Protein AF-A0A8S3D889-F1 (afdb_monomer)

pLDDT: mean 76.04, std 21.92, range [30.88, 98.19]

InterPro domains:
  IPR019018 Rab-binding domain FIP-RBD [PF09457] (141-181)
  IPR019018 Rab-binding domain FIP-RBD [PS51511] (119-181)
  IPR037245 FIP-RBD, C-terminal domain superfamily [SSF144270] (129-180)
  IPR051977 Rab11-interacting regulator of endocytosis and ciliogenesis [PTHR15726] (15-180)

Sequence (245 aa):
MNNHSMDKLDDVDFQLRDSQVRCNNLADDNEKLLKQLRLQREELAAEKLTNAQLAEQLTYEASSSQVGRTLSRTESIISKSETRIEDLMAQIKQLKLENEKLISENKELQDRAVVAGLHEGRRLMADPDTPSYAAELEVLSKDELMNKVRDQFSINDRLREYIERMLTVIIENNPQLLEVTTSSGVSIGSMGMQSRNYQQQQSSTSTTDNKSVPAQDLAMTEPIKSDELSSSAISKEPADKYCRL

Organism: NCBI:txid392030

Foldseek 3Di:
DVVVVVVVVVVVVVVVVVVVVVVVVVVVVVVVVVVVVVVVVVVVVVVVVVVVVVVVVVVVVVVVVVVVVVVVVVVVVVVVVVVVVVVVVVVVVVVVVVVVVVVVVVVVVVVVVVVVVVVVVCCVVVDVPPCDPVNVVCVCDPVVVVVVVVVVVVVVVVVVVVVVVVQVVCVVPPVVVVDDDPPDDDDPPCPDPPPPDPPPDPDDDDDDDDDDDDDDDDDDDDDDDDDDDDDDDDDDDDPPPPPDD

Structure (mmCIF, N/CA/C/O backbone):
data_AF-A0A8S3D889-F1
#
_entry.id   AF-A0A8S3D889-F1
#
loop_
_atom_site.group_PDB
_atom_site.id
_atom_site.type_symbol
_atom_site.label_atom_id
_atom_site.label_alt_id
_atom_site.label_comp_id
_atom_site.label_asym_id
_atom_site.label_entity_id
_atom_site.label_seq_id
_atom_site.pdbx_PDB_ins_code
_atom_site.Cartn_x
_atom_site.Cartn_y
_atom_site.Cartn_z
_atom_site.occupancy
_atom_site.B_iso_or_equiv
_atom_site.auth_seq_id
_atom_site.auth_comp_id
_atom_site.auth_asym_id
_atom_site.auth_atom_id
_atom_site.pdbx_PDB_model_num
ATOM 1 N N . MET A 1 1 ? -46.100 -4.966 122.903 1.00 54.44 1 MET A N 1
ATOM 2 C CA . MET A 1 1 ? -45.130 -5.448 121.892 1.00 54.44 1 MET A CA 1
ATOM 3 C C . MET A 1 1 ? -45.800 -5.960 120.610 1.00 54.44 1 MET A C 1
ATOM 5 O O . MET A 1 1 ? -45.183 -5.802 119.573 1.00 54.44 1 MET A O 1
ATOM 9 N N . ASN A 1 2 ? -47.055 -6.444 120.632 1.00 58.50 2 ASN A N 1
ATOM 10 C CA . ASN A 1 2 ? -47.742 -6.976 119.435 1.00 58.50 2 ASN A CA 1
ATOM 11 C C . ASN A 1 2 ? -48.150 -5.962 118.343 1.00 58.50 2 ASN A C 1
ATOM 13 O O . ASN A 1 2 ? -48.230 -6.349 117.183 1.00 58.50 2 ASN A O 1
ATOM 17 N N . ASN A 1 3 ? -48.389 -4.686 118.663 1.00 60.94 3 ASN A N 1
ATOM 18 C CA . ASN A 1 3 ? -48.852 -3.725 117.643 1.00 60.94 3 ASN A CA 1
ATOM 19 C C . ASN A 1 3 ? -47.725 -3.303 116.683 1.00 60.94 3 ASN A C 1
ATOM 21 O O . ASN A 1 3 ? -47.928 -3.232 115.482 1.00 60.94 3 ASN A O 1
ATOM 25 N N . HIS A 1 4 ? -46.500 -3.142 117.188 1.00 69.62 4 HIS A N 1
ATOM 26 C CA . HIS A 1 4 ? -45.346 -2.752 116.367 1.00 69.62 4 HIS A CA 1
ATOM 27 C C . HIS A 1 4 ? -44.852 -3.868 115.428 1.00 69.62 4 HIS A C 1
ATOM 29 O O . HIS A 1 4 ? -44.174 -3.598 114.441 1.00 69.62 4 HIS A O 1
ATOM 35 N N . SER A 1 5 ? -45.152 -5.131 115.741 1.00 72.50 5 SER A N 1
ATOM 36 C CA . SER A 1 5 ? -44.902 -6.262 114.841 1.00 72.50 5 SER A CA 1
ATOM 37 C C . SER A 1 5 ? -45.946 -6.375 113.729 1.00 72.50 5 SER A C 1
ATOM 39 O O . SER A 1 5 ? -45.605 -6.872 112.664 1.00 72.50 5 SER A O 1
ATOM 41 N N . MET A 1 6 ? -47.177 -5.906 113.963 1.00 72.38 6 MET A N 1
ATOM 42 C CA . MET A 1 6 ? -48.239 -5.881 112.954 1.00 72.38 6 MET A CA 1
ATOM 43 C C . MET A 1 6 ? -47.984 -4.780 111.917 1.00 72.38 6 MET A C 1
ATOM 45 O O . MET A 1 6 ? -47.946 -5.078 110.730 1.00 72.38 6 MET A O 1
ATOM 49 N N . ASP A 1 7 ? -47.661 -3.558 112.361 1.00 81.88 7 ASP A N 1
ATOM 50 C CA . ASP A 1 7 ? -47.356 -2.433 111.457 1.00 81.88 7 ASP A CA 1
ATOM 51 C C . ASP A 1 7 ? -46.194 -2.750 110.493 1.00 81.88 7 ASP A C 1
ATOM 53 O O . ASP A 1 7 ? -46.216 -2.392 109.320 1.00 81.88 7 ASP A O 1
ATOM 57 N N . LYS A 1 8 ? -45.174 -3.483 110.963 1.00 85.19 8 LYS A N 1
ATOM 58 C CA . LYS A 1 8 ? -44.050 -3.919 110.114 1.00 85.19 8 LYS A CA 1
ATOM 59 C C . LYS A 1 8 ? -44.437 -4.988 109.096 1.00 85.19 8 LYS A C 1
ATOM 61 O O . LYS A 1 8 ? -43.776 -5.093 108.068 1.00 85.19 8 LYS A O 1
ATOM 66 N N . LEU A 1 9 ? -45.438 -5.812 109.401 1.00 86.62 9 LEU A N 1
ATOM 67 C CA . LEU A 1 9 ? -45.939 -6.832 108.483 1.00 86.62 9 LEU A CA 1
ATOM 68 C C . LEU A 1 9 ? -46.707 -6.164 107.335 1.00 86.62 9 LEU A C 1
ATOM 70 O O . LEU A 1 9 ? -46.456 -6.482 106.175 1.00 86.62 9 LEU A O 1
ATOM 74 N N . ASP A 1 10 ? -47.541 -5.173 107.661 1.00 87.31 10 ASP A N 1
ATOM 75 C CA . ASP A 1 10 ? -48.295 -4.384 106.682 1.00 87.31 10 ASP A CA 1
ATOM 76 C C . ASP A 1 10 ? -47.363 -3.594 105.739 1.00 87.31 10 ASP A C 1
ATOM 78 O O . ASP A 1 10 ? -47.579 -3.570 104.524 1.00 87.31 10 ASP A O 1
ATOM 82 N N . ASP A 1 11 ? -46.272 -3.019 106.261 1.00 91.00 11 ASP A N 1
ATOM 83 C CA . ASP A 1 11 ? -45.244 -2.345 105.451 1.00 91.00 11 ASP A CA 1
ATOM 84 C C . ASP A 1 11 ? -44.522 -3.305 104.486 1.00 91.00 11 ASP A C 1
ATOM 86 O O . ASP A 1 11 ? -44.228 -2.947 103.339 1.00 91.00 11 ASP A O 1
ATOM 90 N N . VAL A 1 12 ? -44.226 -4.532 104.929 1.00 89.50 12 VAL A N 1
ATOM 91 C CA . VAL A 1 12 ? -43.585 -5.558 104.090 1.00 89.50 12 VAL A CA 1
ATOM 92 C C . VAL A 1 12 ? -44.541 -6.048 103.001 1.00 89.50 12 VAL A C 1
ATOM 94 O O . VAL A 1 12 ? -44.121 -6.181 101.852 1.00 89.50 12 VAL A O 1
ATOM 97 N N . ASP A 1 13 ? -45.821 -6.246 103.313 1.00 90.19 13 ASP A N 1
ATOM 98 C CA . ASP A 1 13 ? -46.843 -6.627 102.331 1.00 90.19 13 ASP A CA 1
ATOM 99 C C . ASP A 1 13 ? -47.080 -5.526 101.288 1.00 90.19 13 ASP A C 1
ATOM 101 O O . ASP A 1 13 ? -47.263 -5.811 100.096 1.00 90.19 13 ASP A O 1
ATOM 105 N N . PHE A 1 14 ? -47.023 -4.258 101.703 1.00 93.50 14 PHE A N 1
ATOM 106 C CA . PHE A 1 14 ? -47.076 -3.122 100.788 1.00 93.50 14 PHE A CA 1
ATOM 107 C C . PHE A 1 14 ? -45.873 -3.111 99.835 1.00 93.50 14 PHE A C 1
ATOM 109 O O . PHE A 1 14 ? -46.051 -3.034 98.617 1.00 93.50 14 PHE A O 1
ATOM 116 N N . GLN A 1 15 ? -44.653 -3.260 100.362 1.00 93.31 15 GLN A N 1
ATOM 117 C CA . GLN A 1 15 ? -43.436 -3.328 99.546 1.00 93.31 15 GLN A CA 1
ATOM 118 C C . GLN A 1 15 ? -43.418 -4.546 98.618 1.00 93.31 15 GLN A C 1
ATOM 120 O O . GLN A 1 15 ? -42.952 -4.443 97.482 1.00 93.31 15 GLN A O 1
ATOM 125 N N . LEU A 1 16 ? -43.946 -5.688 99.067 1.00 93.69 16 LEU A N 1
ATOM 126 C CA . LEU A 1 16 ? -44.063 -6.891 98.251 1.00 93.69 16 LEU A CA 1
ATOM 127 C C . LEU A 1 16 ? -45.023 -6.659 97.084 1.00 93.69 16 LEU A C 1
ATOM 129 O O . LEU A 1 16 ? -44.663 -6.950 95.947 1.00 93.69 16 LEU A O 1
ATOM 133 N N . ARG A 1 17 ? -46.204 -6.077 97.330 1.00 94.25 17 ARG A N 1
ATOM 134 C CA . ARG A 1 17 ? -47.160 -5.712 96.269 1.00 94.25 17 ARG A CA 1
ATOM 135 C C . ARG A 1 17 ? -46.576 -4.722 95.275 1.00 94.25 17 ARG A C 1
ATOM 137 O O . ARG A 1 17 ? -46.714 -4.918 94.073 1.00 94.25 17 ARG A O 1
ATOM 144 N N . ASP A 1 18 ? -45.914 -3.686 95.762 1.00 95.19 18 ASP A N 1
ATOM 145 C CA . ASP A 1 18 ? -45.272 -2.670 94.932 1.00 95.19 18 ASP A CA 1
ATOM 146 C C . ASP A 1 18 ? -44.126 -3.267 94.086 1.00 95.19 18 ASP A C 1
ATOM 148 O O . ASP A 1 18 ? -44.022 -3.025 92.881 1.00 95.19 18 ASP A O 1
ATOM 152 N N . SER A 1 19 ? -43.323 -4.159 94.675 1.00 93.31 19 SER A N 1
ATOM 153 C CA . SER A 1 19 ? -42.323 -4.955 93.952 1.00 93.31 19 SER A CA 1
ATOM 154 C C . SER A 1 19 ? -42.962 -5.877 92.906 1.00 93.31 19 SER A C 1
ATOM 156 O O . SER A 1 19 ? -42.485 -5.957 91.776 1.00 93.31 19 SER A O 1
ATOM 158 N N . GLN A 1 20 ? -44.087 -6.515 93.235 1.00 95.56 20 GLN A N 1
ATOM 159 C CA . GLN A 1 20 ? -44.827 -7.390 92.327 1.00 95.56 20 GLN A CA 1
ATOM 160 C C . GLN A 1 20 ? -45.387 -6.619 91.124 1.00 95.56 20 GLN A C 1
ATOM 162 O O . GLN A 1 20 ? -45.280 -7.086 89.992 1.00 95.56 20 GLN A O 1
ATOM 167 N N . VAL A 1 21 ? -45.929 -5.417 91.346 1.00 96.19 21 VAL A N 1
ATOM 168 C CA . VAL A 1 21 ? -46.403 -4.526 90.275 1.00 96.19 21 VAL A CA 1
ATOM 169 C C . VAL A 1 21 ? -45.243 -4.096 89.377 1.00 96.19 21 VAL A C 1
ATOM 171 O O . VAL A 1 21 ? -45.372 -4.155 88.157 1.00 96.19 21 VAL A O 1
ATOM 174 N N . ARG A 1 22 ? -44.084 -3.737 89.946 1.00 96.00 22 ARG A N 1
ATOM 175 C CA . ARG A 1 22 ? -42.878 -3.444 89.152 1.00 96.00 22 ARG A CA 1
ATOM 176 C C . ARG A 1 22 ? -42.431 -4.633 88.306 1.00 96.00 22 ARG A C 1
ATOM 178 O O . ARG A 1 22 ? -42.134 -4.446 87.130 1.00 96.00 22 ARG A O 1
ATOM 185 N N . CYS A 1 23 ? -42.401 -5.837 88.877 1.00 95.25 23 CYS A N 1
ATOM 186 C CA . CYS A 1 23 ? -42.050 -7.054 88.145 1.00 95.25 23 CYS A CA 1
ATOM 187 C C . CYS A 1 23 ? -43.020 -7.325 86.988 1.00 95.25 23 CYS A C 1
ATOM 189 O O . CYS A 1 23 ? -42.567 -7.643 85.892 1.00 95.25 23 CYS A O 1
ATOM 191 N N . ASN A 1 24 ? -44.325 -7.143 87.203 1.00 95.50 24 ASN A N 1
ATOM 192 C CA . ASN A 1 24 ? -45.329 -7.303 86.150 1.00 95.50 24 ASN A CA 1
ATOM 193 C C . ASN A 1 24 ? -45.153 -6.260 85.035 1.00 95.50 24 ASN A C 1
ATOM 195 O O . ASN A 1 24 ? -45.106 -6.625 83.867 1.00 95.50 24 ASN A O 1
ATOM 199 N N . ASN A 1 25 ? -44.946 -4.985 85.380 1.00 96.81 25 ASN A N 1
ATOM 200 C CA . ASN A 1 25 ? -44.715 -3.930 84.387 1.00 96.81 25 ASN A CA 1
ATOM 201 C C . ASN A 1 25 ? -43.449 -4.190 83.551 1.00 96.81 25 ASN A C 1
ATOM 203 O O . ASN A 1 25 ? -43.462 -4.039 82.333 1.00 96.81 25 ASN A O 1
ATOM 207 N N . LEU A 1 26 ? -42.357 -4.623 84.192 1.00 96.69 26 LEU A N 1
ATOM 208 C CA . LEU A 1 26 ? -41.124 -4.991 83.492 1.00 96.69 26 LEU A CA 1
ATOM 209 C C . LEU A 1 26 ? -41.305 -6.227 82.603 1.00 96.69 26 LEU A C 1
ATOM 211 O O . LEU A 1 26 ? -40.662 -6.317 81.556 1.00 96.69 26 LEU A O 1
ATOM 215 N N . ALA A 1 27 ? -42.143 -7.186 83.003 1.00 96.44 27 ALA A N 1
ATOM 216 C CA . ALA A 1 27 ? -42.475 -8.343 82.177 1.00 96.44 27 ALA A CA 1
ATOM 217 C C . ALA A 1 27 ? -43.260 -7.920 80.924 1.00 96.44 27 ALA A C 1
ATOM 219 O O . ALA A 1 27 ? -42.885 -8.311 79.818 1.00 96.44 27 ALA A O 1
ATOM 220 N N . ASP A 1 28 ? -44.261 -7.051 81.084 1.00 96.75 28 ASP A N 1
ATOM 221 C CA . ASP A 1 28 ? -45.052 -6.503 79.977 1.00 96.75 28 ASP A CA 1
ATOM 222 C C . ASP A 1 28 ? -44.183 -5.694 79.001 1.00 96.75 28 ASP A C 1
ATOM 224 O O . ASP A 1 28 ? -44.319 -5.807 77.780 1.00 96.75 28 ASP A O 1
ATOM 228 N N . ASP A 1 29 ? -43.256 -4.885 79.517 1.00 96.69 29 ASP A N 1
ATOM 229 C CA . ASP A 1 29 ? -42.344 -4.100 78.684 1.00 96.69 29 ASP A CA 1
ATOM 230 C C . ASP A 1 29 ? -41.311 -4.980 77.967 1.00 96.69 29 ASP A C 1
ATOM 232 O O . ASP A 1 29 ? -41.024 -4.750 76.789 1.00 96.69 29 ASP A O 1
ATOM 236 N N . ASN A 1 30 ? -40.816 -6.044 78.612 1.00 95.88 30 ASN A N 1
ATOM 237 C CA . ASN A 1 30 ? -39.997 -7.057 77.939 1.00 95.88 30 ASN A CA 1
ATOM 238 C C . ASN A 1 30 ? -40.771 -7.756 76.815 1.00 95.88 30 ASN A C 1
ATOM 240 O O . ASN A 1 30 ? -40.217 -7.969 75.735 1.00 95.88 30 ASN A O 1
ATOM 244 N N . GLU A 1 31 ? -42.049 -8.082 77.022 1.00 97.44 31 GLU A N 1
ATOM 245 C CA . GLU A 1 31 ? -42.879 -8.694 75.983 1.00 97.44 31 GLU A CA 1
ATOM 246 C C . GLU A 1 31 ? -43.050 -7.756 74.776 1.00 97.44 31 GLU A C 1
ATOM 248 O O . GLU A 1 31 ? -42.899 -8.183 73.626 1.00 97.44 31 GLU A O 1
ATOM 253 N N . LYS A 1 32 ? -43.306 -6.462 75.015 1.00 97.25 32 LYS A N 1
ATOM 254 C CA . LYS A 1 32 ? -43.393 -5.447 73.949 1.00 97.25 32 LYS A CA 1
ATOM 255 C C . LYS A 1 32 ? -42.074 -5.307 73.191 1.00 97.25 32 LYS A C 1
ATOM 257 O O . LYS A 1 32 ? -42.087 -5.307 71.960 1.00 97.25 32 LYS A O 1
ATOM 262 N N . LEU A 1 33 ? -40.945 -5.236 73.901 1.00 97.00 33 LEU A N 1
ATOM 263 C CA . LEU A 1 33 ? -39.614 -5.137 73.293 1.00 97.00 33 LEU A CA 1
ATOM 264 C C . LEU A 1 33 ? -39.292 -6.364 72.434 1.00 97.00 33 LEU A C 1
ATOM 266 O O . LEU A 1 33 ? -38.812 -6.220 71.310 1.00 97.00 33 LEU A O 1
ATOM 270 N N . LEU A 1 34 ? -39.609 -7.569 72.913 1.00 96.81 34 LEU A N 1
ATOM 271 C CA . LEU A 1 34 ? -39.425 -8.802 72.146 1.00 96.81 34 LEU A CA 1
ATOM 272 C C . LEU A 1 34 ? -40.284 -8.821 70.876 1.00 96.81 34 LEU A C 1
ATOM 274 O O . LEU A 1 34 ? -39.791 -9.205 69.812 1.00 96.81 34 LEU A O 1
ATOM 278 N N . LYS A 1 35 ? -41.543 -8.365 70.953 1.00 97.12 35 LYS A N 1
ATOM 279 C CA . LYS A 1 35 ? -42.413 -8.216 69.774 1.00 97.12 35 LYS A CA 1
ATOM 280 C C . LYS A 1 35 ? -41.837 -7.217 68.774 1.00 97.12 35 LYS A C 1
ATOM 282 O O . LYS A 1 35 ? -41.793 -7.512 67.582 1.00 97.12 35 LYS A O 1
ATOM 287 N N . GLN A 1 36 ? -41.352 -6.071 69.243 1.00 96.81 36 GLN A N 1
ATOM 288 C CA . GLN A 1 36 ? -40.769 -5.046 68.380 1.00 96.81 36 GLN A CA 1
ATOM 289 C C . GLN A 1 36 ? -39.494 -5.542 67.687 1.00 96.81 36 GLN A C 1
ATOM 291 O O . GLN A 1 36 ? -39.334 -5.355 66.483 1.00 96.81 36 GLN A O 1
ATOM 296 N N . LEU A 1 37 ? -38.625 -6.245 68.415 1.00 97.06 37 LEU A N 1
ATOM 297 C CA . LEU A 1 37 ? -37.402 -6.827 67.862 1.00 97.06 37 LEU A CA 1
ATOM 298 C C . LEU A 1 37 ? -37.711 -7.912 66.823 1.00 97.06 37 LEU A C 1
ATOM 300 O O . LEU A 1 37 ? -37.016 -8.021 65.811 1.00 97.06 37 LEU A O 1
ATOM 304 N N . ARG A 1 38 ? -38.775 -8.695 67.038 1.00 97.50 38 ARG A N 1
ATOM 305 C CA . ARG A 1 38 ? -39.261 -9.665 66.053 1.00 97.50 38 ARG A CA 1
ATOM 306 C C . ARG A 1 38 ? -39.738 -8.978 64.772 1.00 97.50 38 ARG A C 1
ATOM 308 O O . ARG A 1 38 ? -39.291 -9.370 63.699 1.00 97.50 38 ARG A O 1
ATOM 315 N N . LEU A 1 39 ? -40.577 -7.949 64.889 1.00 97.62 39 LEU A N 1
ATOM 316 C CA . LEU A 1 39 ? -41.078 -7.193 63.737 1.00 97.62 39 LEU A CA 1
ATOM 317 C C . LEU A 1 39 ? -39.937 -6.535 62.954 1.00 97.62 39 LEU A C 1
ATOM 319 O O . LEU A 1 39 ? -39.876 -6.685 61.740 1.00 97.62 39 LEU A O 1
ATOM 323 N N . GLN A 1 40 ? -38.976 -5.906 63.639 1.00 97.12 40 GLN A N 1
ATOM 324 C CA . GLN A 1 40 ? -37.805 -5.314 62.982 1.00 97.12 40 GLN A CA 1
ATOM 325 C C . GLN A 1 40 ? -36.963 -6.347 62.229 1.00 97.12 40 GLN A C 1
ATOM 327 O O . GLN A 1 40 ? -36.439 -6.060 61.155 1.00 97.12 40 GLN A O 1
ATOM 332 N N . ARG A 1 41 ? -36.816 -7.564 62.769 1.00 97.12 41 ARG A N 1
ATOM 333 C CA . ARG A 1 41 ? -36.108 -8.643 62.066 1.00 97.12 41 ARG A CA 1
ATOM 334 C C . ARG A 1 41 ? -36.857 -9.112 60.825 1.00 97.12 41 ARG A C 1
ATOM 336 O O . ARG A 1 41 ? -36.208 -9.369 59.815 1.00 97.12 41 ARG A O 1
ATOM 343 N N . GLU A 1 42 ? -38.178 -9.245 60.906 1.00 96.81 42 GLU A N 1
ATOM 344 C CA . GLU A 1 42 ? -39.020 -9.646 59.774 1.00 96.81 42 GLU A CA 1
ATOM 345 C C . GLU A 1 42 ? -39.007 -8.572 58.669 1.00 96.81 42 GLU A C 1
ATOM 347 O O . GLU A 1 42 ? -38.803 -8.904 57.503 1.00 96.81 42 GLU A O 1
ATOM 352 N N . GLU A 1 43 ? -39.107 -7.292 59.033 1.00 97.06 43 GLU A N 1
ATOM 353 C CA . GLU A 1 43 ? -39.031 -6.156 58.104 1.00 97.06 43 GLU A CA 1
ATOM 354 C C . GLU A 1 43 ? -37.668 -6.079 57.403 1.00 97.06 43 GLU A C 1
ATOM 356 O O . GLU A 1 43 ? -37.597 -6.038 56.176 1.00 97.06 43 GLU A O 1
ATOM 361 N N . LEU A 1 44 ? -36.575 -6.175 58.166 1.00 96.88 44 LEU A N 1
ATOM 362 C CA . LEU A 1 44 ? -35.218 -6.167 57.619 1.00 96.88 44 LEU A CA 1
ATOM 363 C C . LEU A 1 44 ? -34.967 -7.379 56.706 1.00 96.88 44 LEU A C 1
ATOM 365 O O . LEU A 1 44 ? -34.276 -7.267 55.693 1.00 96.88 44 LEU A O 1
ATOM 369 N N . ALA A 1 45 ? -35.521 -8.548 57.037 1.00 96.75 45 ALA A N 1
ATOM 370 C CA . ALA A 1 45 ? -35.431 -9.727 56.180 1.00 96.75 45 ALA A CA 1
ATOM 371 C C . ALA A 1 45 ? -36.193 -9.536 54.858 1.00 96.75 45 ALA A C 1
ATOM 373 O O . ALA A 1 45 ? -35.672 -9.906 53.804 1.00 96.75 45 ALA A O 1
ATOM 374 N N . ALA A 1 46 ? -37.382 -8.929 54.903 1.00 96.62 46 ALA A N 1
ATOM 375 C CA . ALA A 1 46 ? -38.162 -8.611 53.712 1.00 96.62 46 ALA A CA 1
ATOM 376 C C . ALA A 1 46 ? -37.442 -7.586 52.821 1.00 96.62 46 ALA A C 1
ATOM 378 O O . ALA A 1 46 ? -37.303 -7.822 51.623 1.00 96.62 46 ALA A O 1
ATOM 379 N N . GLU A 1 47 ? -36.904 -6.511 53.403 1.00 96.31 47 GLU A N 1
ATOM 380 C CA . GLU A 1 47 ? -36.138 -5.491 52.674 1.00 96.31 47 GLU A CA 1
ATOM 381 C C . GLU A 1 47 ? -34.865 -6.070 52.035 1.00 96.31 47 GLU A C 1
ATOM 383 O O . GLU A 1 47 ? -34.518 -5.762 50.896 1.00 96.31 47 GLU A O 1
ATOM 388 N N . LYS A 1 48 ? -34.159 -6.968 52.733 1.00 96.31 48 LYS A N 1
ATOM 389 C CA . LYS A 1 48 ? -32.997 -7.658 52.155 1.00 96.31 48 LYS A CA 1
ATOM 390 C C . LYS A 1 48 ? -33.371 -8.520 50.959 1.00 96.31 48 LYS A C 1
ATOM 392 O O . LYS A 1 48 ? -32.609 -8.563 49.997 1.00 96.31 48 LYS A O 1
ATOM 397 N N . LEU A 1 49 ? -34.507 -9.212 51.022 1.00 96.88 49 LEU A N 1
ATOM 398 C CA . LEU A 1 49 ? -34.970 -10.052 49.923 1.00 96.88 49 LEU A CA 1
ATOM 399 C C . LEU A 1 49 ? -35.324 -9.206 48.696 1.00 96.88 49 LEU A C 1
ATOM 401 O O . LEU A 1 49 ? -34.896 -9.534 47.592 1.00 96.88 49 LEU A O 1
ATOM 405 N N . THR A 1 50 ? -36.048 -8.102 48.885 1.00 95.56 50 THR A N 1
ATOM 406 C CA . THR A 1 50 ? -36.409 -7.201 47.782 1.00 95.56 50 THR A CA 1
ATOM 407 C C . THR A 1 50 ? -35.177 -6.526 47.180 1.00 95.56 50 THR A C 1
ATOM 409 O O . THR A 1 50 ? -35.027 -6.501 45.958 1.00 95.56 50 THR A O 1
ATOM 412 N N . ASN A 1 51 ? -34.243 -6.055 48.012 1.00 95.81 51 ASN A N 1
ATOM 413 C CA . ASN A 1 51 ? -32.984 -5.476 47.542 1.00 95.81 51 ASN A CA 1
ATOM 414 C C . ASN A 1 51 ? -32.123 -6.498 46.785 1.00 95.81 51 ASN A C 1
ATOM 416 O O . ASN A 1 51 ? -31.517 -6.149 45.773 1.00 95.81 51 ASN A O 1
ATOM 420 N N . ALA A 1 52 ? -32.086 -7.758 47.232 1.00 96.38 52 ALA A N 1
ATOM 421 C CA . ALA A 1 52 ? -31.374 -8.822 46.529 1.00 96.38 52 ALA A CA 1
ATOM 422 C C . ALA A 1 52 ? -31.976 -9.094 45.141 1.00 96.38 52 ALA A C 1
ATOM 424 O O . ALA A 1 52 ? -31.233 -9.178 44.166 1.00 96.38 52 ALA A O 1
ATOM 425 N N . GLN A 1 53 ? -33.308 -9.155 45.034 1.00 96.31 53 GLN A N 1
ATOM 426 C CA . GLN A 1 53 ? -34.002 -9.335 43.754 1.00 96.31 53 GLN A CA 1
ATOM 427 C C . GLN A 1 53 ? -33.735 -8.177 42.785 1.00 96.31 53 GLN A C 1
ATOM 429 O O . GLN A 1 53 ? -33.464 -8.402 41.607 1.00 96.31 53 GLN A O 1
ATOM 434 N N . LEU A 1 54 ? -33.762 -6.935 43.277 1.00 95.88 54 LEU A N 1
ATOM 435 C CA . LEU A 1 54 ? -33.457 -5.764 42.456 1.00 95.88 54 LEU A CA 1
ATOM 436 C C . LEU A 1 54 ? -31.997 -5.776 41.976 1.00 95.88 54 LEU A C 1
ATOM 438 O O . LEU A 1 54 ? -31.723 -5.501 40.809 1.00 95.88 54 LEU A O 1
ATOM 442 N N . ALA A 1 55 ? -31.056 -6.127 42.856 1.00 95.44 55 ALA A N 1
ATOM 443 C CA . ALA A 1 55 ? -29.646 -6.245 42.498 1.00 95.44 55 ALA A CA 1
ATOM 444 C C . ALA A 1 55 ? -29.405 -7.335 41.438 1.00 95.44 55 ALA A C 1
ATOM 446 O O . ALA A 1 55 ? -28.604 -7.134 40.523 1.00 95.44 55 ALA A O 1
ATOM 447 N N . GLU A 1 56 ? -30.116 -8.462 41.523 1.00 95.12 56 GLU A N 1
ATOM 448 C CA . GLU A 1 56 ? -30.066 -9.543 40.532 1.00 95.12 56 GLU A CA 1
ATOM 449 C C . GLU A 1 56 ? -30.605 -9.093 39.163 1.00 95.12 56 GLU A C 1
ATOM 451 O O . GLU A 1 56 ? -29.973 -9.329 38.133 1.00 95.12 56 GLU A O 1
ATOM 456 N N . GLN A 1 57 ? -31.721 -8.360 39.134 1.00 95.31 57 GLN A N 1
ATOM 457 C CA . GLN A 1 57 ? -32.261 -7.803 37.889 1.00 95.31 57 GLN A CA 1
ATOM 458 C C . GLN A 1 57 ? -31.293 -6.807 37.238 1.00 95.31 57 GLN A C 1
ATOM 460 O O . GLN A 1 57 ? -30.995 -6.920 36.049 1.00 95.31 57 GLN A O 1
ATOM 465 N N . LEU A 1 58 ? -30.739 -5.877 38.022 1.00 91.81 58 LEU A N 1
ATOM 466 C CA . LEU A 1 58 ? -29.775 -4.891 37.527 1.00 91.81 58 LEU A CA 1
ATOM 467 C C . LEU A 1 58 ? -28.494 -5.553 36.998 1.00 91.81 58 LEU A C 1
ATOM 469 O O . LEU A 1 58 ? -27.952 -5.136 35.972 1.00 91.81 58 LEU A O 1
ATOM 473 N N . THR A 1 59 ? -28.006 -6.602 37.665 1.00 90.75 59 THR A N 1
ATOM 474 C CA . THR A 1 59 ? -26.826 -7.352 37.200 1.00 90.75 59 THR A CA 1
ATOM 475 C C . THR A 1 59 ? -27.111 -8.157 35.934 1.00 90.75 59 THR A C 1
ATOM 477 O O . THR A 1 59 ? -26.250 -8.216 35.050 1.00 90.75 59 THR A O 1
ATOM 480 N N . TYR A 1 60 ? -28.312 -8.718 35.788 1.00 92.56 60 TYR A N 1
ATOM 481 C CA . TYR A 1 60 ? -28.745 -9.386 34.561 1.00 92.56 60 TYR A CA 1
ATOM 482 C C . TYR A 1 60 ? -28.860 -8.412 33.375 1.00 92.56 60 TYR A C 1
ATOM 484 O O . TYR A 1 60 ? -28.333 -8.681 32.291 1.00 92.56 60 TYR A O 1
ATOM 492 N N . GLU A 1 61 ? -29.477 -7.244 33.571 1.00 87.81 61 GLU A N 1
ATOM 493 C CA . GLU A 1 61 ? -29.593 -6.210 32.534 1.00 87.81 61 GLU A CA 1
ATOM 494 C C . GLU A 1 61 ? -28.229 -5.665 32.097 1.00 87.81 61 GLU A C 1
ATOM 496 O O . GLU A 1 61 ? -27.974 -5.527 30.894 1.00 87.81 61 GLU A O 1
ATOM 501 N N . ALA A 1 62 ? -27.325 -5.412 33.050 1.00 84.00 62 ALA A N 1
ATOM 502 C CA . ALA A 1 62 ? -25.962 -4.974 32.762 1.00 84.00 62 ALA A CA 1
ATOM 503 C C . ALA A 1 62 ? -25.195 -6.026 31.944 1.00 84.00 62 ALA A C 1
ATOM 505 O O . ALA A 1 62 ? -24.538 -5.693 30.955 1.00 84.00 62 ALA A O 1
ATOM 506 N N . SER A 1 63 ? -25.337 -7.300 32.313 1.00 83.88 63 SER A N 1
ATOM 507 C CA . SER A 1 63 ? -24.670 -8.421 31.650 1.00 83.88 63 SER A CA 1
ATOM 508 C C . SER A 1 63 ? -25.210 -8.654 30.234 1.00 83.88 63 SER A C 1
ATOM 510 O O . SER A 1 63 ? -24.424 -8.754 29.290 1.00 83.88 63 SER A O 1
ATOM 512 N N . SER A 1 64 ? -26.534 -8.658 30.036 1.00 77.75 64 SER A N 1
ATOM 513 C CA . SER A 1 64 ? -27.137 -8.816 28.700 1.00 77.75 64 SER A CA 1
ATOM 514 C C . SER A 1 64 ? -26.803 -7.640 27.773 1.00 77.75 64 SER A C 1
ATOM 516 O O . SER A 1 64 ? -26.434 -7.839 26.613 1.00 77.75 64 SER A O 1
ATOM 518 N N . SER A 1 65 ? -26.823 -6.412 28.301 1.00 76.12 65 SER A N 1
ATOM 519 C CA . SER A 1 65 ? -26.453 -5.203 27.562 1.00 76.12 65 SER A CA 1
ATOM 520 C C . SER A 1 65 ? -24.975 -5.176 27.177 1.00 76.12 65 SER A C 1
ATOM 522 O O . SER A 1 65 ? -24.616 -4.606 26.145 1.00 76.12 65 SER A O 1
ATOM 524 N N . GLN A 1 66 ? -24.099 -5.745 28.005 1.00 75.00 66 GLN A N 1
ATOM 525 C CA . GLN A 1 66 ? -22.674 -5.843 27.714 1.00 75.00 66 GLN A CA 1
ATOM 526 C C . GLN A 1 66 ? -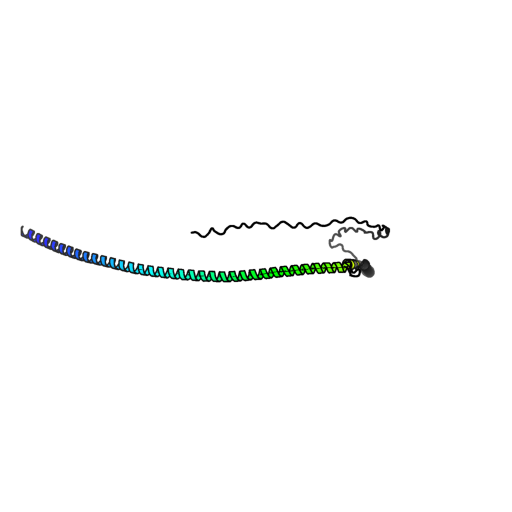22.407 -6.884 26.626 1.00 75.00 66 GLN A C 1
ATOM 528 O O . GLN A 1 66 ? -21.689 -6.580 25.675 1.00 75.00 66 GLN A O 1
ATOM 533 N N . VAL A 1 67 ? -23.040 -8.056 26.711 1.00 70.00 67 VAL A N 1
ATOM 534 C CA . VAL A 1 67 ? -22.931 -9.115 25.695 1.00 70.00 67 VAL A CA 1
ATOM 535 C C . VAL A 1 67 ? -23.472 -8.647 24.338 1.00 70.00 67 VAL A C 1
ATOM 537 O O . VAL A 1 67 ? -22.824 -8.850 23.315 1.00 70.00 67 VAL A O 1
ATOM 540 N N . GLY A 1 68 ? -24.606 -7.940 24.303 1.00 69.12 68 GLY A N 1
ATOM 541 C CA . GLY A 1 68 ? -25.142 -7.387 23.051 1.00 69.12 68 GLY A CA 1
ATOM 542 C C . GLY A 1 68 ? -24.204 -6.366 22.390 1.00 69.12 68 GLY A C 1
ATOM 543 O O . GLY A 1 68 ? -24.018 -6.375 21.171 1.00 69.12 68 GLY A O 1
ATOM 544 N N . ARG A 1 69 ? -23.549 -5.512 23.189 1.00 70.19 69 ARG A N 1
ATOM 545 C CA . ARG A 1 69 ? -22.581 -4.523 22.684 1.00 70.19 69 ARG A CA 1
ATOM 546 C C . ARG A 1 69 ? -21.282 -5.158 22.207 1.00 70.19 69 ARG A C 1
ATOM 548 O O . ARG A 1 69 ? -20.732 -4.700 21.206 1.00 70.19 69 ARG A O 1
ATOM 555 N N . THR A 1 70 ? -20.770 -6.171 22.907 1.00 66.06 70 THR A N 1
ATOM 556 C CA . THR A 1 70 ? -19.535 -6.846 22.493 1.00 66.06 70 THR A CA 1
ATOM 557 C C . THR A 1 70 ? -19.745 -7.586 21.182 1.00 66.06 70 THR A C 1
ATOM 559 O O . THR A 1 70 ? -18.969 -7.343 20.263 1.00 66.06 70 THR A O 1
ATOM 562 N N . LEU A 1 71 ? -20.827 -8.367 21.058 1.00 70.00 71 LEU A N 1
ATOM 563 C CA . LEU A 1 71 ? -21.160 -9.125 19.846 1.00 70.00 71 LEU A CA 1
ATOM 564 C C . LEU A 1 71 ? -21.314 -8.221 18.615 1.00 70.00 71 LEU A C 1
ATOM 566 O O . LEU A 1 71 ? -20.649 -8.452 17.604 1.00 70.00 71 LEU A O 1
ATOM 570 N N . SER A 1 72 ? -22.094 -7.140 18.728 1.00 70.12 72 SER A N 1
ATOM 571 C CA . SER A 1 72 ? -22.298 -6.179 17.632 1.00 70.12 72 SER A CA 1
ATOM 572 C C . SER A 1 72 ? -20.997 -5.475 17.218 1.00 70.12 72 SER A C 1
ATOM 574 O O . SER A 1 72 ? -20.736 -5.251 16.033 1.00 70.12 72 SER A O 1
ATOM 576 N N . ARG A 1 73 ? -20.119 -5.171 18.184 1.00 68.00 73 ARG A N 1
ATOM 577 C CA . ARG A 1 73 ? -18.815 -4.569 17.893 1.00 68.00 73 ARG A CA 1
ATOM 578 C C . ARG A 1 73 ? -17.892 -5.555 17.180 1.00 68.00 73 ARG A C 1
ATOM 580 O O . ARG A 1 73 ? -17.265 -5.153 16.202 1.00 68.00 73 ARG A O 1
ATOM 587 N N . THR A 1 74 ? -17.829 -6.815 17.616 1.00 69.94 74 THR A N 1
ATOM 588 C CA . THR A 1 74 ? -17.053 -7.863 16.930 1.00 69.94 74 THR A CA 1
ATOM 589 C C . THR A 1 74 ? -17.546 -8.102 15.510 1.00 69.94 74 THR A C 1
ATOM 591 O O . THR A 1 74 ? -16.725 -8.113 14.600 1.00 69.94 74 THR A O 1
ATOM 594 N N . GLU A 1 75 ? -18.858 -8.184 15.288 1.00 70.25 75 GLU A N 1
ATOM 595 C CA . GLU A 1 75 ? -19.438 -8.381 13.954 1.00 70.25 75 GLU A CA 1
ATOM 596 C C . GLU A 1 75 ? -19.097 -7.219 13.006 1.00 70.25 75 GLU A C 1
ATOM 598 O O . GLU A 1 75 ? -18.690 -7.439 11.869 1.00 70.25 75 GLU A O 1
ATOM 603 N N . SER A 1 76 ? -19.125 -5.974 13.503 1.00 73.94 76 SER A N 1
ATOM 604 C CA . SER A 1 76 ? -18.724 -4.794 12.720 1.00 73.94 76 SER A CA 1
ATOM 605 C C . SER A 1 76 ? -17.225 -4.722 12.392 1.00 73.94 76 SER A C 1
ATOM 607 O O . SER A 1 76 ? -16.833 -4.070 11.425 1.00 73.94 76 SER A O 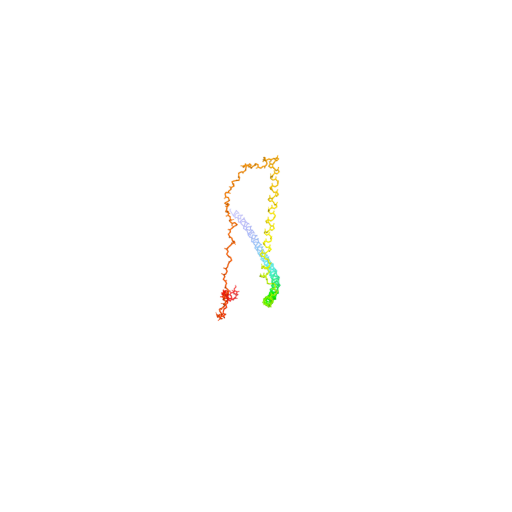1
ATOM 609 N N . ILE A 1 77 ? -16.368 -5.326 13.222 1.00 75.06 77 ILE A N 1
ATOM 610 C CA . ILE A 1 77 ? -14.915 -5.362 13.005 1.00 75.06 77 ILE A CA 1
ATOM 611 C C . ILE A 1 77 ? -14.578 -6.471 12.010 1.00 75.06 77 ILE A C 1
ATOM 613 O O . ILE A 1 77 ? -13.792 -6.236 11.093 1.00 75.06 77 ILE A O 1
ATOM 617 N N . ILE A 1 78 ? -15.202 -7.641 12.168 1.00 77.38 78 ILE A N 1
ATOM 618 C CA . ILE A 1 78 ? -15.033 -8.789 11.276 1.00 77.38 78 ILE A CA 1
ATOM 619 C C . ILE A 1 78 ? -15.492 -8.416 9.867 1.00 77.38 78 ILE A C 1
ATOM 621 O O . ILE A 1 78 ? -14.694 -8.528 8.941 1.00 77.38 78 ILE A O 1
ATOM 625 N N . SER A 1 79 ? -16.686 -7.837 9.713 1.00 76.50 79 SER A N 1
ATOM 626 C CA . SER A 1 79 ? -17.197 -7.445 8.394 1.00 76.50 79 SER A CA 1
ATOM 627 C C . SER A 1 79 ? -16.288 -6.436 7.689 1.00 76.50 79 SER A C 1
ATOM 629 O O . SER A 1 79 ? -15.929 -6.630 6.533 1.00 76.50 79 SER A O 1
ATOM 631 N N . LYS A 1 80 ? -15.813 -5.402 8.400 1.00 78.88 80 LYS A N 1
ATOM 632 C CA . LYS A 1 80 ? -14.839 -4.438 7.852 1.00 78.88 80 LYS A CA 1
ATOM 633 C C . LYS A 1 80 ? -13.516 -5.096 7.465 1.00 78.88 80 LYS A C 1
ATOM 635 O O . LYS A 1 80 ? -12.890 -4.678 6.492 1.00 78.88 80 LYS A O 1
ATOM 640 N N . SER A 1 81 ? -13.064 -6.083 8.238 1.00 79.38 81 SER A N 1
ATOM 641 C CA . SER A 1 81 ? -11.835 -6.814 7.934 1.00 79.38 81 SER A CA 1
ATOM 642 C C . SER A 1 81 ? -11.994 -7.719 6.712 1.00 79.38 81 SER A C 1
ATOM 644 O O . SER A 1 81 ? -11.100 -7.735 5.872 1.00 79.38 81 SER A O 1
ATOM 646 N N . GLU A 1 82 ? -13.143 -8.377 6.551 1.00 84.88 82 GLU A N 1
ATOM 647 C CA . GLU A 1 82 ? -13.462 -9.214 5.391 1.00 84.88 82 GLU A CA 1
ATOM 648 C C . GLU A 1 82 ? -13.503 -8.386 4.107 1.00 84.88 82 GLU A C 1
ATOM 650 O O . GLU A 1 82 ? -12.799 -8.721 3.157 1.00 84.88 82 GLU A O 1
ATOM 655 N N . THR A 1 83 ? -14.196 -7.239 4.103 1.00 86.25 83 THR A N 1
ATOM 656 C CA . THR A 1 83 ? -14.231 -6.358 2.919 1.00 86.25 83 THR A CA 1
ATOM 657 C C . THR A 1 83 ? -12.829 -5.873 2.546 1.00 86.25 83 THR A C 1
ATOM 659 O O . THR A 1 83 ? -12.444 -5.861 1.379 1.00 86.25 83 THR A O 1
ATOM 662 N N . ARG A 1 84 ? -12.009 -5.524 3.548 1.00 91.00 84 ARG A N 1
ATOM 663 C CA . ARG A 1 84 ? -10.623 -5.103 3.313 1.00 91.00 84 ARG A CA 1
ATOM 664 C C . ARG A 1 84 ? -9.760 -6.233 2.748 1.00 91.00 84 ARG A C 1
ATOM 666 O O . ARG A 1 84 ? -8.886 -5.967 1.923 1.00 91.00 84 ARG A O 1
ATOM 673 N N . ILE A 1 85 ? -9.961 -7.465 3.206 1.00 91.38 85 ILE A N 1
ATOM 674 C CA . ILE A 1 85 ? -9.249 -8.640 2.696 1.00 91.38 85 ILE A CA 1
ATOM 675 C C . ILE A 1 85 ? -9.655 -8.908 1.244 1.00 91.38 85 ILE A C 1
ATOM 677 O O . ILE A 1 85 ? -8.776 -9.112 0.409 1.00 91.38 85 ILE A O 1
ATOM 681 N N . GLU A 1 86 ? -10.945 -8.840 0.920 1.00 93.69 86 GLU A N 1
ATOM 682 C CA . GLU A 1 86 ? -11.451 -9.000 -0.448 1.00 93.69 86 GLU A CA 1
ATOM 683 C C . GLU A 1 86 ? -10.868 -7.954 -1.407 1.00 93.69 86 GLU A C 1
ATOM 685 O O . GLU A 1 86 ? -10.356 -8.319 -2.470 1.00 93.69 86 GLU A O 1
ATOM 690 N N . ASP A 1 87 ? -10.838 -6.680 -1.003 1.00 93.00 87 ASP A N 1
ATOM 691 C CA . ASP A 1 87 ? -10.230 -5.593 -1.780 1.00 93.00 87 ASP A CA 1
ATOM 692 C C . ASP A 1 87 ? -8.740 -5.841 -2.050 1.00 93.00 87 ASP A C 1
ATOM 694 O O . ASP A 1 87 ? -8.248 -5.645 -3.166 1.00 93.00 87 ASP A O 1
ATOM 698 N N . LEU A 1 88 ? -7.998 -6.282 -1.029 1.00 95.75 88 LEU A N 1
ATOM 699 C CA . LEU A 1 88 ? -6.577 -6.605 -1.163 1.00 95.75 88 LEU A CA 1
ATOM 700 C C . LEU A 1 88 ? -6.364 -7.824 -2.066 1.00 95.75 88 LEU A C 1
ATOM 702 O O . LEU A 1 88 ? -5.454 -7.828 -2.893 1.00 95.75 88 LEU A O 1
ATOM 706 N N . MET A 1 89 ? -7.212 -8.847 -1.962 1.00 95.38 89 MET A N 1
ATOM 707 C CA . MET A 1 89 ? -7.162 -10.014 -2.842 1.00 95.38 89 MET A CA 1
ATOM 708 C C . MET A 1 89 ? -7.462 -9.644 -4.297 1.00 95.38 89 MET A C 1
ATOM 710 O O . MET A 1 89 ? -6.801 -10.162 -5.201 1.00 95.38 89 MET A O 1
ATOM 714 N N . ALA A 1 90 ? -8.422 -8.748 -4.539 1.00 95.81 90 ALA A N 1
ATOM 715 C CA . ALA A 1 90 ? -8.720 -8.232 -5.871 1.00 95.81 90 ALA A CA 1
ATOM 716 C C . ALA A 1 90 ? -7.520 -7.468 -6.453 1.00 95.81 90 ALA A C 1
ATOM 718 O O . ALA A 1 90 ? -7.112 -7.745 -7.581 1.00 95.81 90 ALA A O 1
ATOM 719 N N . GLN A 1 91 ? -6.886 -6.602 -5.656 1.00 96.75 91 GLN A N 1
ATOM 720 C CA . GLN A 1 91 ? -5.666 -5.891 -6.053 1.00 96.75 91 GLN A CA 1
ATOM 721 C C . GLN A 1 91 ? -4.515 -6.851 -6.370 1.00 96.75 91 GLN A C 1
ATOM 723 O O . GLN A 1 91 ? -3.864 -6.704 -7.400 1.00 96.75 91 GLN A O 1
ATOM 728 N N . ILE A 1 92 ? -4.287 -7.876 -5.542 1.00 97.00 92 ILE A N 1
ATOM 729 C CA . ILE A 1 92 ? -3.253 -8.891 -5.798 1.00 97.00 92 ILE A CA 1
ATOM 730 C C . ILE A 1 92 ? -3.529 -9.633 -7.109 1.00 97.00 92 ILE A C 1
ATOM 732 O O . ILE A 1 92 ? -2.605 -9.867 -7.886 1.00 97.00 92 ILE A O 1
ATOM 736 N N . LYS A 1 93 ? -4.785 -10.011 -7.377 1.00 97.69 93 LYS A N 1
ATOM 737 C CA . LYS A 1 93 ? -5.160 -10.665 -8.640 1.00 97.69 93 LYS A CA 1
ATOM 738 C C . LYS A 1 93 ? -4.909 -9.750 -9.837 1.00 97.69 93 LYS A C 1
ATOM 740 O O . LYS A 1 93 ? -4.331 -10.203 -10.820 1.00 97.69 93 LYS A O 1
ATOM 745 N N . GLN A 1 94 ? -5.294 -8.480 -9.741 1.00 97.62 94 GLN A N 1
ATOM 746 C CA . GLN A 1 94 ? -5.062 -7.496 -10.796 1.00 97.62 94 GLN A CA 1
ATOM 747 C C . GLN A 1 94 ? -3.565 -7.285 -11.053 1.00 97.62 94 GLN A C 1
ATOM 749 O O . GLN A 1 94 ? -3.134 -7.359 -12.200 1.00 97.62 94 GLN A O 1
ATOM 754 N N . LEU A 1 95 ? -2.767 -7.115 -9.996 1.00 97.75 95 LEU A N 1
ATOM 755 C CA . LEU A 1 95 ? -1.315 -6.956 -10.100 1.00 97.75 95 LEU A CA 1
ATOM 756 C C . LEU A 1 95 ? -0.642 -8.182 -10.717 1.00 97.75 95 LEU A C 1
ATOM 758 O O . LEU A 1 95 ? 0.283 -8.034 -11.507 1.00 97.75 95 LEU A O 1
ATOM 762 N N . LYS A 1 96 ? -1.103 -9.395 -10.394 1.00 98.00 96 LYS A N 1
ATOM 763 C CA . LYS A 1 96 ? -0.590 -10.620 -11.023 1.00 98.00 96 LYS A CA 1
ATOM 764 C C . LYS A 1 96 ? -0.879 -10.657 -12.521 1.00 98.00 96 LYS A C 1
ATOM 766 O O . LYS A 1 96 ? 0.030 -10.944 -13.289 1.00 98.00 96 LYS A O 1
ATOM 771 N N . LEU A 1 97 ? -2.104 -10.325 -12.929 1.00 97.88 97 LEU A N 1
ATOM 772 C CA . LEU A 1 97 ? -2.475 -10.262 -14.346 1.00 97.88 97 LEU A CA 1
ATOM 773 C C . LEU A 1 97 ? -1.666 -9.199 -15.100 1.00 97.88 97 LEU A C 1
ATOM 775 O O . LEU A 1 97 ? -1.205 -9.443 -16.213 1.00 97.88 97 LEU A O 1
ATOM 779 N N . GLU A 1 98 ? -1.465 -8.029 -14.495 1.00 97.88 98 GLU A N 1
ATOM 780 C CA . GLU A 1 98 ? -0.638 -6.971 -15.074 1.00 97.88 98 GLU A CA 1
ATOM 781 C C . GLU A 1 98 ? 0.830 -7.397 -15.188 1.00 97.88 98 GLU A C 1
ATOM 783 O O . GLU A 1 98 ? 1.458 -7.175 -16.220 1.00 97.88 98 GLU A O 1
ATOM 788 N N . ASN A 1 99 ? 1.362 -8.075 -14.170 1.00 97.88 99 ASN A N 1
ATOM 789 C CA . ASN A 1 99 ? 2.723 -8.594 -14.193 1.00 97.88 99 ASN A CA 1
ATOM 790 C C . ASN A 1 99 ? 2.915 -9.647 -15.297 1.00 97.88 99 ASN A C 1
ATOM 792 O O . ASN A 1 99 ? 3.863 -9.544 -16.071 1.00 97.88 99 ASN A O 1
ATOM 796 N N . GLU A 1 100 ? 1.988 -10.600 -15.440 1.00 97.94 100 GLU A N 1
ATOM 797 C CA . GLU A 1 100 ? 2.024 -11.586 -16.530 1.00 97.94 100 GLU A CA 1
ATOM 798 C C . GLU A 1 100 ? 1.955 -10.919 -17.909 1.00 97.94 100 GLU A C 1
ATOM 800 O O . GLU A 1 100 ? 2.711 -11.282 -18.815 1.00 97.94 100 GLU A O 1
ATOM 805 N N . LYS A 1 101 ? 1.105 -9.896 -18.065 1.00 97.94 101 LYS A N 1
ATOM 806 C CA . LYS A 1 101 ? 1.028 -9.107 -19.299 1.00 97.94 101 LYS A CA 1
ATOM 807 C C . LYS A 1 101 ? 2.360 -8.418 -19.610 1.00 97.94 101 LYS A C 1
ATOM 809 O O . LYS A 1 101 ? 2.837 -8.517 -20.738 1.00 97.94 101 LYS A O 1
ATOM 814 N N . LEU A 1 102 ? 2.968 -7.754 -18.626 1.00 98.06 102 LEU A N 1
ATOM 815 C CA . LEU A 1 102 ? 4.253 -7.070 -18.790 1.00 98.06 102 LEU A CA 1
ATOM 816 C C . LEU A 1 102 ? 5.383 -8.046 -19.130 1.00 98.06 102 LEU A C 1
ATOM 818 O O . LEU A 1 102 ? 6.218 -7.731 -19.971 1.00 98.06 102 LEU A O 1
ATOM 822 N N . ILE A 1 103 ? 5.400 -9.237 -18.526 1.00 98.19 103 ILE A N 1
ATOM 823 C CA . ILE A 1 103 ? 6.369 -10.288 -18.866 1.00 98.19 103 ILE A CA 1
ATOM 824 C C . ILE A 1 103 ? 6.199 -10.722 -20.325 1.00 98.19 103 ILE A C 1
ATOM 826 O O . ILE A 1 103 ? 7.192 -10.849 -21.042 1.00 98.19 103 ILE A O 1
ATOM 830 N N . SER A 1 104 ? 4.960 -10.923 -20.782 1.00 97.38 104 SER A N 1
ATOM 831 C CA . SER A 1 104 ? 4.684 -11.291 -22.174 1.00 97.38 104 SER A CA 1
ATOM 832 C C . SER A 1 104 ? 5.121 -10.202 -23.154 1.00 97.38 104 SER A C 1
ATOM 834 O O . SER A 1 104 ? 5.745 -10.512 -24.166 1.00 97.38 104 SER A O 1
ATOM 836 N N . GLU A 1 105 ? 4.819 -8.937 -22.860 1.00 98.00 105 GLU A N 1
ATOM 837 C CA . GLU A 1 105 ? 5.216 -7.801 -23.698 1.00 98.00 105 GLU A CA 1
ATOM 838 C C . GLU A 1 105 ? 6.738 -7.633 -23.724 1.00 98.00 105 GLU A C 1
ATOM 840 O O . GLU A 1 105 ? 7.322 -7.434 -24.785 1.00 98.00 105 GLU A O 1
ATOM 845 N N . ASN A 1 106 ? 7.402 -7.787 -22.577 1.00 97.94 106 ASN A N 1
ATOM 846 C CA . ASN A 1 106 ? 8.857 -7.735 -22.492 1.00 97.94 106 ASN A CA 1
ATOM 847 C C . ASN A 1 106 ? 9.500 -8.848 -23.327 1.00 97.94 106 ASN A C 1
ATOM 849 O O . ASN A 1 106 ? 10.398 -8.577 -24.121 1.00 97.94 106 ASN A O 1
ATOM 853 N N . LYS A 1 107 ? 8.981 -10.077 -23.227 1.00 97.69 107 LYS A N 1
ATOM 854 C CA . LYS A 1 107 ? 9.443 -11.198 -24.048 1.00 97.69 107 LYS A CA 1
ATOM 855 C C . LYS A 1 107 ? 9.263 -10.917 -25.540 1.00 97.69 107 LYS A C 1
ATOM 857 O O . LYS A 1 107 ? 10.191 -11.122 -26.312 1.00 97.69 107 LYS A O 1
ATOM 862 N N . GLU A 1 108 ? 8.105 -10.399 -25.943 1.00 97.62 108 GLU A N 1
ATOM 863 C CA . GLU A 1 108 ? 7.859 -10.044 -27.341 1.00 97.62 108 GLU A CA 1
ATOM 864 C C . GLU A 1 108 ? 8.806 -8.934 -27.824 1.00 97.62 108 GLU A C 1
ATOM 866 O O . GLU A 1 108 ? 9.358 -9.017 -28.920 1.00 97.62 108 GLU A O 1
ATOM 871 N N . LEU A 1 109 ? 9.037 -7.903 -27.008 1.00 97.56 109 LEU A N 1
ATOM 872 C CA . LEU A 1 109 ? 9.990 -6.837 -27.317 1.00 97.56 109 LEU A CA 1
ATOM 873 C C . LEU A 1 109 ? 11.419 -7.369 -27.431 1.00 97.56 109 LEU A C 1
ATOM 875 O O . LEU A 1 109 ? 12.143 -6.962 -28.339 1.00 97.56 109 LEU A O 1
ATOM 879 N N . GLN A 1 110 ? 11.814 -8.288 -26.554 1.00 97.56 110 GLN A N 1
ATOM 880 C CA . GLN A 1 110 ? 13.112 -8.947 -26.608 1.00 97.56 110 GLN A CA 1
ATOM 881 C C . GLN A 1 110 ? 13.262 -9.764 -27.899 1.00 97.56 110 GLN A C 1
ATOM 883 O O . GLN A 1 110 ? 14.275 -9.629 -28.586 1.00 97.56 110 GLN A O 1
ATOM 888 N N . ASP A 1 111 ? 12.240 -10.533 -28.282 1.00 97.69 111 ASP A N 1
ATOM 889 C CA . ASP A 1 111 ? 12.228 -11.288 -29.538 1.00 97.69 111 ASP A CA 1
ATOM 890 C C . ASP A 1 111 ? 12.323 -10.342 -30.751 1.00 97.69 111 ASP A C 1
ATOM 892 O O . ASP A 1 111 ? 13.127 -10.567 -31.660 1.00 97.69 111 ASP A O 1
ATOM 896 N N . ARG A 1 112 ? 11.580 -9.224 -30.746 1.00 96.62 112 ARG A N 1
ATOM 897 C CA . ARG A 1 112 ? 11.677 -8.185 -31.789 1.00 96.62 112 ARG A CA 1
ATOM 898 C C . ARG A 1 112 ? 13.069 -7.559 -31.852 1.00 96.62 112 ARG A C 1
ATOM 900 O O . ARG A 1 112 ? 13.575 -7.347 -32.951 1.00 96.62 112 ARG A O 1
ATOM 907 N N . ALA A 1 113 ? 13.692 -7.270 -30.710 1.00 96.69 113 ALA A N 1
ATOM 908 C CA . ALA A 1 113 ? 15.034 -6.694 -30.650 1.00 96.69 113 ALA A CA 1
ATOM 909 C C . ALA A 1 113 ? 16.081 -7.648 -31.240 1.00 96.69 113 ALA A C 1
ATOM 911 O O . ALA A 1 113 ? 16.935 -7.221 -32.016 1.00 96.69 113 ALA A O 1
ATOM 912 N N . VAL A 1 114 ? 15.973 -8.948 -30.947 1.00 96.50 114 VAL A N 1
ATOM 913 C CA . VAL A 1 114 ? 16.832 -9.978 -31.548 1.00 96.50 114 VAL A CA 1
ATOM 914 C C . VAL A 1 114 ? 16.628 -10.041 -33.062 1.00 96.50 114 VAL A C 1
ATOM 916 O O . VAL A 1 114 ? 17.604 -10.022 -33.810 1.00 96.50 114 VAL A O 1
ATOM 919 N N . VAL A 1 115 ? 15.379 -10.067 -33.538 1.00 96.12 115 VAL A N 1
ATOM 920 C CA . VAL A 1 115 ? 15.076 -10.079 -34.980 1.00 96.12 115 VAL A CA 1
ATOM 921 C C . VAL A 1 115 ? 15.622 -8.830 -35.676 1.00 96.12 115 VAL A C 1
ATOM 923 O O . VAL A 1 115 ? 16.230 -8.947 -36.742 1.00 96.12 115 VAL A O 1
ATOM 926 N N . ALA A 1 116 ? 15.454 -7.652 -35.072 1.00 94.12 116 ALA A N 1
ATOM 927 C CA . ALA A 1 116 ? 15.986 -6.397 -35.593 1.00 94.12 116 ALA A CA 1
ATOM 928 C C . ALA A 1 116 ? 17.519 -6.425 -35.668 1.00 94.12 116 ALA A C 1
ATOM 930 O O . ALA A 1 116 ? 18.071 -6.135 -36.727 1.00 94.12 116 ALA A O 1
ATOM 931 N N . GLY A 1 117 ? 18.198 -6.866 -34.604 1.00 92.25 117 GLY A N 1
ATOM 932 C CA . GLY A 1 117 ? 19.656 -6.997 -34.582 1.00 92.25 117 GLY A CA 1
ATOM 933 C C . GLY A 1 117 ? 20.185 -7.997 -35.615 1.00 92.25 117 GLY A C 1
ATOM 934 O O . GLY A 1 117 ? 21.184 -7.733 -36.281 1.00 92.25 117 GLY A O 1
ATOM 935 N N . LEU A 1 118 ? 19.492 -9.121 -35.828 1.00 92.88 118 LEU A N 1
ATOM 936 C CA . LEU A 1 118 ? 19.837 -10.074 -36.889 1.00 92.88 118 LEU A CA 1
ATOM 937 C C . LEU A 1 118 ? 19.624 -9.486 -38.288 1.00 92.88 118 LEU A C 1
ATOM 939 O O . LEU A 1 118 ? 20.422 -9.746 -39.191 1.00 92.88 118 LEU A O 1
ATOM 943 N N . HIS A 1 119 ? 18.549 -8.722 -38.490 1.00 91.25 119 HIS A N 1
ATOM 944 C CA . HIS A 1 119 ? 18.278 -8.059 -39.763 1.00 91.25 119 HIS A CA 1
ATOM 945 C C . HIS A 1 119 ? 19.319 -6.977 -40.060 1.00 91.25 119 HIS A C 1
ATOM 947 O O . HIS A 1 119 ? 19.841 -6.922 -41.171 1.00 91.25 119 HIS A O 1
ATOM 953 N N . GLU A 1 120 ? 19.674 -6.172 -39.062 1.00 86.75 120 GLU A N 1
ATOM 954 C CA . GLU A 1 120 ? 20.709 -5.150 -39.166 1.00 86.75 120 GLU A CA 1
ATOM 955 C C . GLU A 1 120 ? 22.088 -5.764 -39.418 1.00 86.75 120 GLU A C 1
ATOM 957 O O . GLU A 1 120 ? 22.762 -5.367 -40.365 1.00 86.75 120 GLU A O 1
ATOM 962 N N . GLY A 1 121 ? 22.472 -6.802 -38.671 1.00 87.00 121 GLY A N 1
ATOM 963 C CA . GLY A 1 121 ? 23.715 -7.535 -38.916 1.00 87.00 121 GLY A CA 1
ATOM 964 C C . GLY A 1 121 ? 23.767 -8.140 -40.322 1.00 87.00 121 GLY A C 1
ATOM 965 O O . GLY A 1 121 ? 24.788 -8.056 -41.000 1.00 87.00 121 GLY A O 1
ATOM 966 N N . ARG A 1 122 ? 22.647 -8.689 -40.814 1.00 87.25 122 ARG A N 1
ATOM 967 C CA . ARG A 1 122 ? 22.551 -9.183 -42.195 1.00 87.25 122 ARG A CA 1
ATOM 968 C C . ARG A 1 122 ? 22.677 -8.052 -43.213 1.00 87.25 122 ARG A C 1
ATOM 970 O O . ARG A 1 122 ? 23.341 -8.251 -44.222 1.00 87.25 122 ARG A O 1
ATOM 977 N N . ARG A 1 123 ? 22.070 -6.892 -42.958 1.00 83.38 123 ARG A N 1
ATOM 978 C CA . ARG A 1 123 ? 22.168 -5.704 -43.818 1.00 83.38 123 ARG A CA 1
ATOM 979 C C . ARG A 1 123 ? 23.617 -5.221 -43.925 1.00 83.38 123 ARG A C 1
ATOM 981 O O . ARG A 1 123 ? 24.097 -5.056 -45.037 1.00 83.38 123 ARG A O 1
ATOM 988 N N . LEU A 1 124 ? 24.320 -5.112 -42.795 1.00 79.50 124 LEU A N 1
ATOM 989 C CA . LEU A 1 124 ? 25.736 -4.724 -42.736 1.00 79.50 124 LEU A CA 1
ATOM 990 C C . LEU A 1 124 ? 26.668 -5.718 -43.451 1.00 79.50 124 LEU A C 1
ATOM 992 O O . LEU A 1 124 ? 27.710 -5.328 -43.963 1.00 79.50 124 LEU A O 1
ATOM 996 N N . MET A 1 125 ? 26.319 -7.008 -43.471 1.00 81.06 125 MET A N 1
ATOM 997 C CA . MET A 1 125 ? 27.104 -8.044 -44.160 1.00 81.06 125 MET A CA 1
ATOM 998 C C . MET A 1 125 ? 26.782 -8.152 -45.656 1.00 81.06 125 MET A C 1
ATOM 1000 O O . MET A 1 125 ? 27.639 -8.558 -46.436 1.00 81.06 125 MET A O 1
ATOM 1004 N N . ALA A 1 126 ? 25.539 -7.872 -46.049 1.00 80.75 126 ALA A N 1
ATOM 1005 C CA . ALA A 1 126 ? 25.065 -8.061 -47.418 1.00 80.75 126 ALA A CA 1
ATOM 1006 C C . ALA A 1 126 ? 25.352 -6.862 -48.327 1.00 80.75 126 ALA A C 1
ATOM 1008 O O . ALA A 1 126 ? 25.437 -7.047 -49.539 1.00 80.75 126 ALA A O 1
ATOM 1009 N N . ASP A 1 127 ? 25.478 -5.663 -47.759 1.00 74.44 127 ASP A N 1
ATOM 1010 C CA . ASP A 1 127 ? 25.544 -4.424 -48.523 1.00 74.44 127 ASP A CA 1
ATOM 1011 C C . ASP A 1 127 ? 26.863 -3.682 -48.221 1.00 74.44 127 ASP A C 1
ATOM 1013 O O . ASP A 1 127 ? 26.973 -3.030 -47.178 1.00 74.44 127 ASP A O 1
ATOM 1017 N N . PRO A 1 128 ? 27.894 -3.795 -49.084 1.00 63.88 128 PRO A N 1
ATOM 1018 C CA . PRO A 1 128 ? 29.219 -3.210 -48.841 1.00 63.88 128 PRO A CA 1
ATOM 1019 C C . PRO A 1 128 ? 29.209 -1.674 -48.810 1.00 63.88 128 PRO A C 1
ATOM 1021 O O . PRO A 1 128 ? 30.134 -1.076 -48.269 1.00 63.88 128 PRO A O 1
ATOM 1024 N N . ASP A 1 129 ? 28.155 -1.053 -49.348 1.00 63.06 129 ASP A N 1
ATOM 1025 C CA . ASP A 1 129 ? 27.946 0.397 -49.349 1.00 63.06 129 ASP A CA 1
ATOM 1026 C C . ASP A 1 129 ? 27.116 0.878 -48.144 1.00 63.06 129 ASP A C 1
ATOM 1028 O O . ASP A 1 129 ? 26.881 2.080 -47.994 1.00 63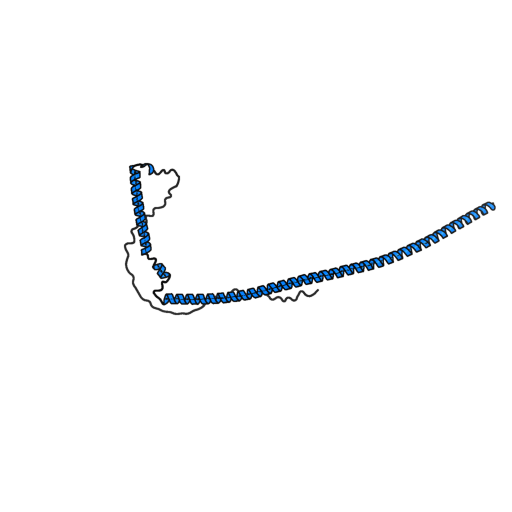.06 129 ASP A O 1
ATOM 1032 N N . THR A 1 130 ? 26.660 -0.026 -47.261 1.00 68.50 130 THR A N 1
ATOM 1033 C CA . THR A 1 130 ? 26.036 0.410 -46.006 1.00 68.50 130 THR A CA 1
ATOM 1034 C C . THR A 1 130 ? 27.112 0.920 -45.051 1.00 68.50 130 THR A C 1
ATOM 1036 O O . THR A 1 130 ? 28.000 0.153 -44.669 1.00 68.50 130 THR A O 1
ATOM 1039 N N . PRO A 1 131 ? 27.066 2.206 -44.647 1.00 63.22 131 PRO A N 1
ATOM 1040 C CA . PRO A 1 131 ? 28.064 2.753 -43.744 1.00 63.22 131 PRO A CA 1
ATOM 1041 C C . PRO A 1 131 ? 27.954 2.027 -42.405 1.00 63.22 131 PRO A C 1
ATOM 1043 O O . PRO A 1 131 ? 26.982 2.166 -41.664 1.00 63.22 131 PRO A O 1
ATOM 1046 N N . SER A 1 132 ? 28.948 1.190 -42.121 1.00 65.00 132 SER A N 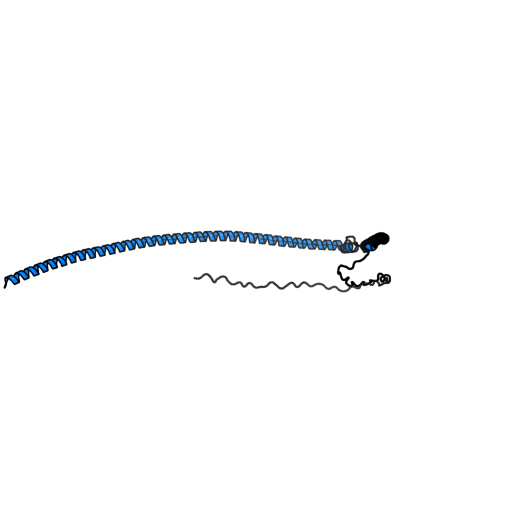1
ATOM 1047 C CA . SER A 1 132 ? 29.143 0.619 -40.796 1.00 65.00 132 SER A CA 1
ATOM 1048 C C . SER A 1 132 ? 29.704 1.704 -39.882 1.00 65.00 132 SER A C 1
ATOM 1050 O O . SER A 1 132 ? 30.506 2.527 -40.316 1.00 65.00 132 SER A O 1
ATOM 1052 N N . TYR A 1 133 ? 29.359 1.678 -38.597 1.00 62.69 133 TYR A N 1
ATOM 1053 C CA . TYR A 1 133 ? 29.927 2.588 -37.596 1.00 62.69 133 TYR A CA 1
ATOM 1054 C C . TYR A 1 133 ? 31.472 2.595 -37.603 1.00 62.69 133 TYR A C 1
ATOM 1056 O O . TYR A 1 133 ? 32.105 3.620 -37.369 1.00 62.69 133 TYR A O 1
ATOM 1064 N N . ALA A 1 134 ? 32.098 1.462 -37.945 1.00 66.38 134 ALA A N 1
ATOM 1065 C CA . ALA A 1 134 ? 33.545 1.379 -38.142 1.00 66.38 134 ALA A CA 1
ATOM 1066 C C . ALA A 1 134 ? 34.036 2.179 -39.368 1.00 66.38 134 ALA A C 1
ATOM 1068 O O . ALA A 1 134 ? 35.073 2.830 -39.291 1.00 66.38 134 ALA A O 1
ATOM 1069 N N . ALA A 1 135 ? 33.274 2.176 -40.466 1.00 66.88 135 ALA A N 1
ATOM 1070 C CA . ALA A 1 135 ? 33.568 2.976 -41.652 1.00 66.88 135 ALA A CA 1
ATOM 1071 C C . ALA A 1 135 ? 33.356 4.475 -41.380 1.00 66.88 135 ALA A C 1
ATOM 1073 O O . ALA A 1 135 ? 34.154 5.292 -41.821 1.00 66.88 135 ALA A O 1
ATOM 1074 N N . GLU A 1 136 ? 32.346 4.855 -40.589 1.00 63.44 136 GLU A N 1
ATOM 1075 C CA . GLU A 1 136 ? 32.171 6.250 -40.154 1.00 63.44 136 GLU A CA 1
ATOM 1076 C C . GLU A 1 136 ? 33.342 6.746 -39.285 1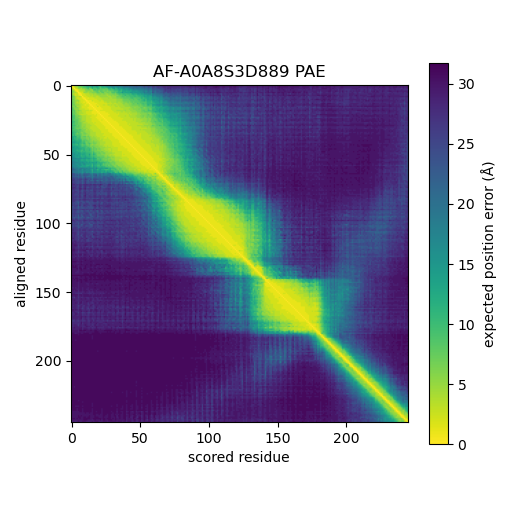.00 63.44 136 GLU A C 1
ATOM 1078 O O . GLU A 1 136 ? 33.787 7.885 -39.439 1.00 63.44 136 GLU A O 1
ATOM 1083 N N . LEU A 1 137 ? 33.897 5.887 -38.419 1.00 59.91 137 LEU A N 1
ATOM 1084 C CA . LEU A 1 137 ? 35.090 6.201 -37.623 1.00 59.91 137 LEU A CA 1
ATOM 1085 C C . LEU A 1 137 ? 36.3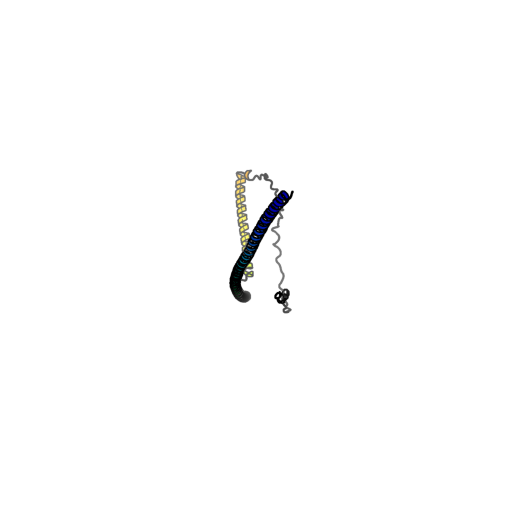67 6.337 -38.471 1.00 59.91 137 LEU A C 1
ATOM 1087 O O . LEU A 1 137 ? 37.225 7.147 -38.128 1.00 59.91 137 LEU A O 1
ATOM 1091 N N . GLU A 1 138 ? 36.497 5.593 -39.573 1.00 63.00 138 GLU A N 1
ATOM 1092 C CA . GLU A 1 138 ? 37.592 5.773 -40.542 1.00 63.00 138 GLU A CA 1
ATOM 1093 C C . GLU A 1 138 ? 37.410 7.023 -41.426 1.00 63.00 138 GLU A C 1
ATOM 1095 O O . GLU A 1 138 ? 38.396 7.654 -41.813 1.00 63.00 138 GLU A O 1
ATOM 1100 N N . VAL A 1 139 ? 36.161 7.407 -41.726 1.00 56.88 139 VAL A N 1
ATOM 1101 C CA . VAL A 1 139 ? 35.808 8.564 -42.574 1.00 56.88 139 VAL A CA 1
ATOM 1102 C C . VAL A 1 139 ? 36.014 9.911 -41.871 1.00 56.88 139 VAL A C 1
ATOM 1104 O O . VAL A 1 139 ? 36.232 10.914 -42.556 1.00 56.88 139 VAL A O 1
ATOM 1107 N N . LEU A 1 140 ? 36.097 9.954 -40.534 1.00 56.53 140 LEU A N 1
ATOM 1108 C CA . LEU A 1 140 ? 36.832 11.014 -39.822 1.00 56.53 140 LEU A CA 1
ATOM 1109 C C . LEU A 1 140 ? 38.333 10.846 -40.098 1.00 56.53 140 LEU A C 1
ATOM 1111 O O . LEU A 1 140 ? 39.132 10.433 -39.257 1.00 56.53 140 LEU A O 1
ATOM 1115 N N . SER A 1 141 ? 38.693 11.136 -41.344 1.00 64.38 141 SER A N 1
ATOM 1116 C CA . SER A 1 141 ? 39.992 10.858 -41.917 1.00 64.38 141 SER A CA 1
ATOM 1117 C C . SER A 1 141 ? 41.085 11.595 -41.148 1.00 64.38 141 SER A C 1
ATOM 1119 O O . SER A 1 141 ? 40.939 12.752 -40.731 1.00 64.38 141 SER A O 1
ATOM 1121 N N . LYS A 1 142 ? 42.248 10.944 -41.067 1.00 69.62 142 LYS A N 1
ATOM 1122 C CA . LYS A 1 142 ? 43.548 11.569 -40.793 1.00 69.62 142 LYS A CA 1
ATOM 1123 C C . LYS A 1 142 ? 43.687 12.931 -41.485 1.00 69.62 142 LYS A C 1
ATOM 1125 O O . LYS A 1 142 ? 44.294 13.826 -40.910 1.00 69.62 142 LYS A O 1
ATOM 1130 N N . ASP A 1 143 ? 43.112 13.105 -42.671 1.00 72.81 143 ASP A N 1
ATOM 1131 C CA . ASP A 1 143 ? 43.136 14.347 -43.442 1.00 72.81 143 ASP A CA 1
ATOM 1132 C C . ASP A 1 143 ? 42.367 15.488 -42.765 1.00 72.81 143 ASP A C 1
ATOM 1134 O O . ASP A 1 143 ? 42.869 16.609 -42.727 1.00 72.81 143 ASP A O 1
ATOM 1138 N N . GLU A 1 144 ? 41.200 15.239 -42.162 1.00 77.94 144 GLU A N 1
ATOM 1139 C CA . GLU A 1 144 ? 40.464 16.287 -41.440 1.00 77.94 144 GLU A CA 1
ATOM 1140 C C . GLU A 1 144 ? 41.195 16.678 -40.146 1.00 77.94 144 GLU A C 1
ATOM 1142 O O . GLU A 1 144 ? 41.301 17.863 -39.814 1.00 77.94 144 GLU A O 1
ATOM 1147 N N . LEU A 1 145 ? 41.783 15.700 -39.448 1.00 79.25 145 LEU A N 1
ATOM 1148 C CA . LEU A 1 145 ? 42.624 15.952 -38.276 1.00 79.25 145 LEU A CA 1
ATOM 1149 C C . LEU A 1 145 ? 43.889 16.743 -38.648 1.00 79.25 145 LEU A C 1
ATOM 1151 O O . LEU A 1 145 ? 44.227 17.723 -37.984 1.00 79.25 145 LEU A O 1
ATOM 1155 N N . MET A 1 146 ? 44.566 16.357 -39.730 1.00 84.19 146 MET A N 1
ATOM 1156 C CA . MET A 1 146 ? 45.748 17.050 -40.247 1.00 84.19 146 MET A CA 1
ATOM 1157 C C . MET A 1 146 ? 45.416 18.468 -40.717 1.00 84.19 146 MET A C 1
ATOM 1159 O O . MET A 1 146 ? 46.203 19.383 -40.470 1.00 84.19 146 MET A O 1
ATOM 1163 N N . ASN A 1 147 ? 44.247 18.680 -41.326 1.00 86.25 147 ASN A N 1
ATOM 1164 C CA . ASN A 1 147 ? 43.778 20.010 -41.713 1.00 86.25 147 ASN A CA 1
ATOM 1165 C C . ASN A 1 147 ? 43.539 20.896 -40.483 1.00 86.25 147 ASN A C 1
ATOM 1167 O O . ASN A 1 147 ? 44.078 21.999 -40.424 1.00 86.25 147 ASN A O 1
ATOM 1171 N N . LYS A 1 148 ? 42.858 20.394 -39.443 1.00 86.75 148 LYS A N 1
ATOM 1172 C CA . LYS A 1 148 ? 42.661 21.145 -38.186 1.00 86.75 148 LYS A CA 1
ATOM 1173 C C . LYS A 1 148 ? 43.982 21.486 -37.495 1.00 86.75 148 LYS A C 1
ATOM 1175 O O . LYS A 1 148 ? 44.135 22.583 -36.963 1.00 86.75 148 LYS A O 1
ATOM 1180 N N . VAL A 1 149 ? 44.956 20.577 -37.521 1.00 87.38 149 VAL A N 1
ATOM 1181 C CA . VAL A 1 149 ? 46.307 20.833 -36.996 1.00 87.38 149 VAL A CA 1
ATOM 1182 C C . VAL A 1 149 ? 47.018 21.919 -37.810 1.00 87.38 149 VAL A C 1
ATOM 1184 O O . VAL A 1 149 ? 47.625 22.821 -37.234 1.00 87.38 149 VAL A O 1
ATOM 1187 N N . ARG A 1 150 ? 46.917 21.881 -39.143 1.00 89.56 150 ARG A N 1
ATOM 1188 C CA . ARG A 1 150 ? 47.499 22.896 -40.031 1.00 89.56 150 ARG A CA 1
ATOM 1189 C C . ARG A 1 150 ? 46.886 24.280 -39.808 1.00 89.56 150 ARG A C 1
ATOM 1191 O O . ARG A 1 150 ? 47.625 25.263 -39.759 1.00 89.56 150 ARG A O 1
ATOM 1198 N N . ASP A 1 151 ? 45.573 24.355 -39.618 1.00 93.12 151 ASP A N 1
ATOM 1199 C CA . ASP A 1 151 ? 44.875 25.610 -39.326 1.00 93.12 151 ASP A CA 1
ATOM 1200 C C . ASP A 1 151 ? 45.339 26.209 -37.993 1.00 93.12 151 ASP A C 1
ATOM 1202 O O . ASP A 1 151 ? 45.607 27.409 -37.907 1.00 93.12 151 ASP A O 1
ATOM 1206 N N . GLN A 1 152 ? 45.530 25.371 -36.969 1.00 91.75 152 GLN A N 1
ATOM 1207 C CA . GLN A 1 152 ? 46.078 25.805 -35.682 1.00 91.75 152 GLN A CA 1
ATOM 1208 C C . GLN A 1 152 ? 47.511 26.336 -35.801 1.00 91.75 152 GLN A C 1
ATOM 1210 O O . GLN A 1 152 ? 47.822 27.366 -35.202 1.00 91.75 152 GLN A O 1
ATOM 1215 N N . PHE A 1 153 ? 48.373 25.698 -36.602 1.00 93.62 153 PHE A N 1
ATOM 1216 C CA . PHE A 1 153 ? 49.710 26.235 -36.885 1.00 93.62 153 PHE A CA 1
ATOM 1217 C C . PHE A 1 153 ? 49.637 27.602 -37.574 1.00 93.62 153 PHE A C 1
ATOM 1219 O O . PHE A 1 153 ? 50.308 28.534 -37.139 1.00 93.62 153 PHE A O 1
ATOM 1226 N N . SER A 1 154 ? 48.762 27.766 -38.571 1.00 94.31 154 SER A N 1
ATOM 1227 C CA . SER A 1 154 ? 48.595 29.053 -39.258 1.00 94.31 154 SER A CA 1
ATOM 1228 C C . SER A 1 154 ? 48.107 30.167 -38.326 1.00 94.31 154 SER A C 1
ATOM 1230 O O . SER A 1 154 ? 48.572 31.304 -38.428 1.00 94.31 154 SER A O 1
ATOM 1232 N N . ILE A 1 155 ? 47.187 29.862 -37.407 1.00 94.56 155 ILE A N 1
ATOM 1233 C CA . ILE A 1 155 ? 46.724 30.825 -36.400 1.00 94.56 155 ILE A CA 1
ATOM 1234 C C . ILE A 1 155 ? 47.857 31.168 -35.429 1.00 94.56 155 ILE A C 1
ATOM 1236 O O . ILE A 1 155 ? 48.048 32.341 -35.114 1.00 94.56 155 ILE A O 1
ATOM 1240 N N . ASN A 1 156 ? 48.630 30.176 -34.978 1.00 94.69 156 ASN A N 1
ATOM 1241 C CA . ASN A 1 156 ? 49.755 30.402 -34.071 1.00 94.69 156 ASN A CA 1
ATOM 1242 C C . ASN A 1 156 ? 50.822 31.303 -34.705 1.00 94.69 156 ASN A C 1
ATOM 1244 O O . ASN A 1 156 ? 51.285 32.236 -34.054 1.00 94.69 156 ASN A O 1
ATOM 1248 N N . ASP A 1 157 ? 51.147 31.088 -35.980 1.00 95.31 157 ASP A N 1
ATOM 1249 C CA . ASP A 1 157 ? 52.100 31.924 -36.714 1.00 95.31 157 ASP A CA 1
ATOM 1250 C C . ASP A 1 157 ? 51.610 33.372 -36.828 1.00 95.31 157 ASP A C 1
ATOM 1252 O O . ASP A 1 157 ? 52.364 34.309 -36.571 1.00 95.31 157 ASP A O 1
ATOM 1256 N N . ARG A 1 158 ? 50.317 33.574 -37.108 1.00 95.56 158 ARG A N 1
ATOM 1257 C CA . ARG A 1 158 ? 49.716 34.919 -37.124 1.00 95.56 158 ARG A CA 1
ATOM 1258 C C . ARG A 1 158 ? 49.749 35.589 -35.752 1.00 95.56 158 ARG A C 1
ATOM 1260 O O . ARG A 1 158 ? 49.985 36.791 -35.669 1.00 95.56 158 ARG A O 1
ATOM 1267 N N . LEU A 1 159 ? 49.511 34.832 -34.679 1.00 96.69 159 LEU A N 1
ATOM 1268 C CA . LEU A 1 159 ? 49.617 35.346 -33.312 1.00 96.69 159 LEU A CA 1
ATOM 1269 C C . LEU A 1 159 ? 51.060 35.726 -32.971 1.00 96.69 159 LEU A C 1
ATOM 1271 O O . LEU A 1 159 ? 51.271 36.768 -32.357 1.00 96.69 159 LEU A O 1
ATOM 1275 N N . ARG A 1 160 ? 52.047 34.929 -33.398 1.00 95.75 160 ARG A N 1
ATOM 1276 C CA . ARG A 1 160 ? 53.473 35.244 -33.229 1.00 95.75 160 ARG A CA 1
ATOM 1277 C C . ARG A 1 160 ? 53.844 36.532 -33.949 1.00 95.75 160 ARG A C 1
ATOM 1279 O O . ARG A 1 160 ? 54.382 37.424 -33.306 1.00 95.75 160 ARG A O 1
ATOM 1286 N N . GLU A 1 161 ? 53.473 36.674 -35.219 1.00 96.06 161 GLU A N 1
ATOM 1287 C CA . GLU A 1 161 ? 53.741 37.894 -35.992 1.00 96.06 161 GLU A CA 1
ATOM 1288 C C . GLU A 1 161 ? 53.062 39.126 -35.365 1.00 96.06 161 GLU A C 1
ATOM 1290 O O . GLU A 1 161 ? 53.639 40.212 -35.291 1.00 96.06 161 GLU A O 1
ATOM 1295 N N . TYR A 1 162 ? 51.831 38.964 -34.870 1.00 97.44 162 TYR A N 1
ATOM 1296 C CA . TYR A 1 162 ? 51.118 40.027 -34.166 1.00 97.44 162 TYR A CA 1
ATOM 1297 C C . TYR A 1 162 ? 51.840 40.453 -32.881 1.00 97.44 162 TYR A C 1
ATOM 1299 O O . TYR A 1 162 ? 52.023 41.652 -32.651 1.00 97.44 162 TYR A O 1
ATOM 1307 N N . ILE A 1 163 ? 52.281 39.484 -32.073 1.00 96.88 163 ILE A N 1
ATOM 1308 C CA . ILE A 1 163 ? 53.056 39.736 -30.855 1.00 96.88 163 ILE A CA 1
ATOM 1309 C C . ILE A 1 163 ? 54.374 40.424 -31.205 1.00 96.88 163 ILE A C 1
ATOM 1311 O O . ILE A 1 163 ? 54.685 41.443 -30.600 1.00 96.88 163 ILE A O 1
ATOM 1315 N N . GLU A 1 164 ? 55.119 39.924 -32.191 1.00 95.69 164 GLU A N 1
ATOM 1316 C CA . GLU A 1 164 ? 56.381 40.523 -32.640 1.00 95.69 164 GLU A CA 1
ATOM 1317 C C . GLU A 1 164 ? 56.190 41.990 -33.022 1.00 95.69 164 GLU A C 1
ATOM 1319 O O . GLU A 1 164 ? 56.907 42.853 -32.522 1.00 95.69 164 GLU A O 1
ATOM 1324 N N . ARG A 1 165 ? 55.153 42.296 -33.809 1.00 96.31 165 ARG A N 1
ATOM 1325 C CA . ARG A 1 165 ? 54.835 43.671 -34.206 1.00 96.31 165 ARG A CA 1
ATOM 1326 C C . ARG A 1 165 ? 54.531 44.569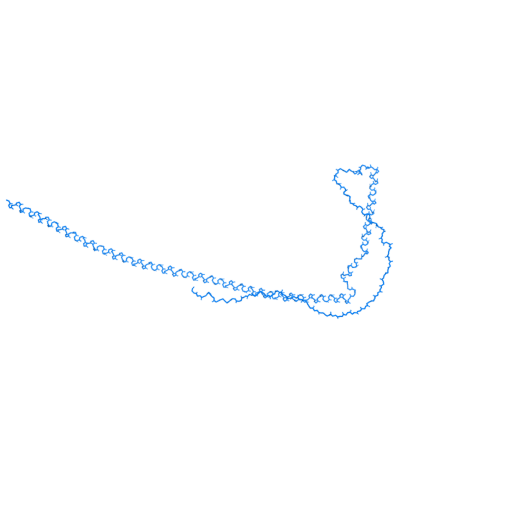 -33.007 1.00 96.31 165 ARG A C 1
ATOM 1328 O O . ARG A 1 165 ? 55.010 45.699 -32.955 1.00 96.31 165 ARG A O 1
ATOM 1335 N N . MET A 1 166 ? 53.746 44.088 -32.041 1.00 93.75 166 MET A N 1
ATOM 1336 C CA . MET A 1 166 ? 53.472 44.841 -30.812 1.00 93.75 166 MET A CA 1
ATOM 1337 C C . MET A 1 166 ? 54.733 45.043 -29.972 1.00 93.75 166 MET A C 1
ATOM 1339 O O . MET A 1 166 ? 54.966 46.144 -29.478 1.00 93.75 166 MET A O 1
ATOM 1343 N N . LEU A 1 167 ? 55.549 43.999 -29.817 1.00 95.88 167 LEU A N 1
ATOM 1344 C CA . LEU A 1 167 ? 56.791 44.057 -29.055 1.00 95.88 167 LEU A CA 1
ATOM 1345 C C . LEU A 1 167 ? 57.766 45.059 -29.669 1.00 95.88 167 LEU A C 1
ATOM 1347 O O . LEU A 1 167 ? 58.319 45.858 -28.923 1.00 95.88 167 LEU A O 1
ATOM 1351 N N . THR A 1 168 ? 57.922 45.093 -30.996 1.00 94.56 168 THR A N 1
ATOM 1352 C CA . THR A 1 168 ? 58.743 46.108 -31.678 1.00 94.56 168 THR A CA 1
ATOM 1353 C C . THR A 1 168 ? 58.291 47.521 -31.311 1.00 94.56 168 THR A C 1
ATOM 1355 O O . THR A 1 168 ? 59.102 48.325 -30.859 1.00 94.56 168 THR A O 1
ATOM 1358 N N . VAL A 1 169 ? 56.985 47.800 -31.394 1.00 94.88 169 VAL A N 1
ATOM 1359 C CA . VAL A 1 169 ? 56.425 49.117 -31.039 1.00 94.88 169 VAL A CA 1
ATOM 1360 C C . VAL A 1 169 ? 56.681 49.472 -29.568 1.00 94.88 169 VAL A C 1
ATOM 1362 O O . VAL A 1 169 ? 56.966 50.630 -29.253 1.00 94.88 169 VAL A O 1
ATOM 1365 N N . ILE A 1 170 ? 56.581 48.503 -28.655 1.00 92.81 170 ILE A N 1
ATOM 1366 C CA . ILE A 1 170 ? 56.828 48.719 -27.221 1.00 92.81 170 ILE A CA 1
ATOM 1367 C C . ILE A 1 170 ? 58.313 48.972 -26.954 1.00 92.81 170 ILE A C 1
ATOM 1369 O O . ILE A 1 170 ? 58.637 49.903 -26.221 1.00 92.81 170 ILE A O 1
ATOM 1373 N N . ILE A 1 171 ? 59.206 48.185 -27.560 1.00 93.31 171 ILE A N 1
ATOM 1374 C CA . ILE A 1 171 ? 60.660 48.326 -27.408 1.00 93.31 171 ILE A CA 1
ATOM 1375 C C . ILE A 1 171 ? 61.118 49.720 -27.855 1.00 93.31 171 ILE A C 1
ATOM 1377 O O . ILE A 1 171 ? 61.962 50.321 -27.196 1.00 93.31 171 ILE A O 1
ATOM 1381 N N . GLU A 1 172 ? 60.542 50.249 -28.936 1.00 91.06 172 GLU A N 1
ATOM 1382 C CA . GLU A 1 172 ? 60.902 51.562 -29.482 1.00 91.06 172 GLU A CA 1
ATOM 1383 C C . GLU A 1 172 ? 60.387 52.739 -28.641 1.00 91.06 172 GLU A C 1
ATOM 1385 O O . GLU A 1 172 ? 61.069 53.756 -28.536 1.00 91.06 172 GLU A O 1
ATOM 1390 N N . ASN A 1 173 ? 59.197 52.619 -28.038 1.00 90.62 173 ASN A N 1
ATOM 1391 C CA . ASN A 1 173 ? 58.522 53.756 -27.401 1.00 90.62 173 ASN A CA 1
ATOM 1392 C C . ASN A 1 173 ? 58.524 53.721 -25.864 1.00 90.62 173 ASN A C 1
ATOM 1394 O O . ASN A 1 173 ? 58.569 54.778 -25.243 1.00 90.62 173 ASN A O 1
ATOM 1398 N N . ASN A 1 174 ? 58.419 52.542 -25.237 1.00 89.12 174 ASN A N 1
ATOM 1399 C CA . ASN A 1 174 ? 58.264 52.374 -23.783 1.00 89.12 174 ASN A CA 1
ATOM 1400 C C . ASN A 1 174 ? 58.829 51.019 -23.291 1.00 89.12 174 ASN A C 1
ATOM 1402 O O . ASN A 1 174 ? 58.060 50.142 -22.875 1.00 89.12 174 ASN A O 1
ATOM 1406 N N . PRO A 1 175 ? 60.161 50.820 -23.305 1.00 88.25 175 PRO A N 1
ATOM 1407 C CA . PRO A 1 175 ? 60.784 49.529 -22.994 1.00 88.25 175 PRO A CA 1
ATOM 1408 C C . PRO A 1 175 ? 60.581 49.061 -21.542 1.00 88.25 175 PRO A C 1
ATOM 1410 O O . PRO A 1 175 ? 60.626 47.862 -21.276 1.00 88.25 175 PRO A O 1
ATOM 1413 N N . GLN A 1 176 ? 60.301 49.973 -20.605 1.00 88.00 176 GLN A N 1
ATOM 1414 C CA . GLN A 1 176 ? 60.046 49.662 -19.193 1.00 88.00 176 GLN A CA 1
ATOM 1415 C C . GLN A 1 176 ? 58.820 48.758 -18.969 1.00 88.00 176 GLN A C 1
ATOM 1417 O O . GLN A 1 176 ? 58.726 48.095 -17.943 1.00 88.00 176 GLN A O 1
ATOM 1422 N N . LEU A 1 177 ? 57.887 48.688 -19.929 1.00 85.62 177 LEU A N 1
ATOM 1423 C CA . LEU A 1 177 ? 56.719 47.798 -19.849 1.00 85.62 177 LEU A CA 1
ATOM 1424 C C . LEU A 1 177 ? 57.077 46.308 -19.978 1.00 85.62 177 LEU A C 1
ATOM 1426 O O . LEU A 1 177 ? 56.253 45.459 -19.647 1.00 85.62 177 LEU A O 1
ATOM 1430 N N . LEU A 1 178 ? 58.280 45.985 -20.463 1.00 86.00 178 LEU A N 1
ATOM 1431 C CA . LEU A 1 178 ? 58.779 44.612 -20.584 1.00 86.00 178 LEU A CA 1
ATOM 1432 C C . LEU A 1 178 ? 59.618 44.173 -19.370 1.00 86.00 178 LEU A C 1
ATOM 1434 O O . LEU A 1 178 ? 60.140 43.057 -19.363 1.00 86.00 178 LEU A O 1
ATOM 1438 N N . GLU A 1 179 ? 59.766 45.020 -18.346 1.00 85.69 179 GLU A N 1
ATOM 1439 C CA . GLU A 1 179 ? 60.489 44.670 -17.124 1.00 85.69 179 GLU A CA 1
ATOM 1440 C C . GLU A 1 179 ? 59.701 43.630 -16.314 1.00 85.69 179 GLU A C 1
ATOM 1442 O O . GLU A 1 179 ? 58.610 43.886 -15.804 1.00 85.69 179 GLU A O 1
ATOM 1447 N N . VAL A 1 180 ? 60.257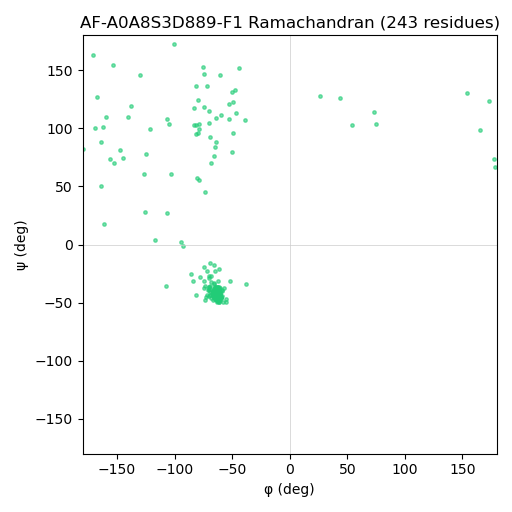 42.425 -16.179 1.00 76.31 180 VAL A N 1
ATOM 1448 C CA . VAL A 1 180 ? 59.657 41.373 -15.355 1.00 76.31 180 VAL A CA 1
ATOM 1449 C C . VAL A 1 180 ? 60.028 41.626 -13.896 1.00 76.31 180 VAL A C 1
ATOM 1451 O O . VAL A 1 180 ? 61.081 41.198 -13.425 1.00 76.31 180 VAL A O 1
ATOM 1454 N N . THR A 1 181 ? 59.157 42.300 -13.144 1.00 66.25 181 THR A N 1
ATOM 1455 C CA . THR A 1 181 ? 59.303 42.390 -11.688 1.00 66.25 181 THR A CA 1
ATOM 1456 C C . THR A 1 181 ? 59.016 41.015 -11.079 1.00 66.25 181 THR A C 1
ATOM 1458 O O . THR A 1 181 ? 57.860 40.603 -10.976 1.00 66.25 181 THR A O 1
ATOM 1461 N N . THR A 1 182 ? 60.038 40.277 -10.640 1.00 59.16 182 THR A N 1
ATOM 1462 C CA . THR A 1 182 ? 59.874 39.010 -9.896 1.00 59.16 182 THR A CA 1
ATOM 1463 C C . THR A 1 182 ? 59.408 39.254 -8.449 1.00 59.16 182 THR A C 1
ATOM 1465 O O . THR A 1 182 ? 59.956 38.697 -7.501 1.00 59.16 182 THR A O 1
ATOM 1468 N N . SER A 1 183 ? 58.424 40.132 -8.254 1.00 52.94 183 SER A N 1
ATOM 1469 C CA . SER A 1 183 ? 57.921 40.605 -6.958 1.00 52.94 183 SER A CA 1
ATOM 1470 C C . SER A 1 183 ? 56.553 40.017 -6.589 1.00 52.94 183 SER A C 1
ATOM 1472 O O . SER A 1 183 ? 55.802 40.594 -5.807 1.00 52.94 183 SER A O 1
ATOM 1474 N N . SER A 1 184 ? 56.237 38.823 -7.089 1.00 47.28 184 SER A N 1
ATOM 1475 C CA . SER A 1 184 ? 55.247 37.939 -6.468 1.00 47.28 184 SER A CA 1
ATOM 1476 C C . SER A 1 184 ? 55.785 36.511 -6.509 1.00 47.28 184 SER A C 1
ATOM 1478 O O . SER A 1 184 ? 56.136 35.993 -7.565 1.00 47.28 184 SER A O 1
ATOM 1480 N N . GLY A 1 185 ? 55.965 35.919 -5.326 1.00 52.94 185 GLY A N 1
ATOM 1481 C CA . GLY A 1 185 ? 56.641 34.642 -5.109 1.00 52.94 185 GLY A CA 1
ATOM 1482 C C . GLY A 1 185 ? 55.907 33.447 -5.708 1.00 52.94 185 GLY A C 1
ATOM 1483 O O . GLY A 1 185 ? 55.326 32.647 -4.983 1.00 52.94 185 GLY A O 1
ATOM 1484 N N . VAL A 1 186 ? 55.997 33.287 -7.024 1.00 52.19 186 VAL A N 1
ATOM 1485 C CA . VAL A 1 186 ? 55.782 32.010 -7.691 1.00 52.19 186 VAL A CA 1
ATOM 1486 C C . VAL A 1 186 ? 57.157 31.510 -8.091 1.00 52.19 186 VAL A C 1
ATOM 1488 O O . VAL A 1 186 ? 57.780 32.000 -9.029 1.00 52.19 186 VAL A O 1
ATOM 1491 N N . SER A 1 187 ? 57.646 30.541 -7.319 1.00 47.22 187 SER A N 1
ATOM 1492 C CA . SER A 1 187 ? 58.732 29.674 -7.747 1.00 47.22 187 SER A CA 1
ATOM 1493 C C . SER A 1 187 ? 58.319 29.105 -9.103 1.00 47.22 187 SER A C 1
ATOM 1495 O O . SER A 1 187 ? 57.380 28.311 -9.182 1.00 47.22 187 SER A O 1
ATOM 1497 N N . ILE A 1 188 ? 58.960 29.573 -10.179 1.00 54.00 188 ILE A N 1
ATOM 1498 C CA . ILE A 1 188 ? 58.918 28.908 -11.477 1.00 54.00 188 ILE A CA 1
ATOM 1499 C C . ILE A 1 188 ? 59.605 27.572 -11.227 1.00 54.00 188 ILE A C 1
ATOM 1501 O O . ILE A 1 188 ? 60.826 27.442 -11.301 1.00 54.00 188 ILE A O 1
ATOM 1505 N N . GLY A 1 189 ? 58.794 26.603 -10.805 1.00 42.19 189 GLY A N 1
ATOM 1506 C CA . GLY A 1 189 ? 59.181 25.217 -10.725 1.00 42.19 189 GLY A CA 1
ATOM 1507 C C . GLY A 1 189 ? 59.781 24.848 -12.067 1.00 42.19 189 GLY A C 1
ATOM 1508 O O . GLY A 1 189 ? 59.224 25.165 -13.120 1.00 42.19 189 GLY A O 1
ATOM 1509 N N . SER A 1 190 ? 60.944 24.221 -11.997 1.00 47.81 190 SER A N 1
ATOM 1510 C CA . SER A 1 190 ? 61.631 23.531 -13.072 1.00 47.81 190 SER A CA 1
ATOM 1511 C C . SER A 1 190 ? 60.687 22.556 -13.783 1.00 47.81 190 SER A C 1
ATOM 1513 O O . SER A 1 190 ? 60.712 21.347 -13.561 1.00 47.81 190 SER A O 1
ATOM 1515 N N . MET A 1 191 ? 59.838 23.067 -14.669 1.00 45.50 191 MET A N 1
ATOM 1516 C CA . MET A 1 191 ? 59.110 22.246 -15.615 1.00 45.50 191 MET A CA 1
ATOM 1517 C C . MET A 1 191 ? 60.096 21.950 -16.733 1.00 45.50 191 MET A C 1
ATOM 1519 O O . MET A 1 191 ? 60.362 22.785 -17.596 1.00 45.50 191 MET A O 1
ATOM 1523 N N . GLY A 1 192 ? 60.735 20.785 -16.617 1.00 40.28 192 GLY A N 1
ATOM 1524 C CA . GLY A 1 192 ? 61.707 20.290 -17.573 1.00 40.28 192 GLY A CA 1
ATOM 1525 C C . GLY A 1 192 ? 61.182 20.452 -18.992 1.00 40.28 192 GLY A C 1
ATOM 1526 O O . GLY A 1 192 ? 60.223 19.798 -19.396 1.00 40.28 192 GLY A O 1
ATOM 1527 N N . MET A 1 193 ? 61.846 21.320 -19.749 1.00 46.84 193 MET A N 1
ATOM 1528 C CA . MET A 1 193 ? 61.793 21.322 -21.200 1.00 46.84 193 MET A CA 1
ATOM 1529 C C . MET A 1 193 ? 62.418 20.006 -21.669 1.00 46.84 193 MET A C 1
ATOM 1531 O O . MET A 1 193 ? 63.607 19.927 -21.964 1.00 46.84 193 MET A O 1
ATOM 1535 N N . GLN A 1 194 ? 61.628 18.932 -21.690 1.00 45.41 194 GLN A N 1
ATOM 1536 C CA . GLN A 1 194 ? 61.926 17.801 -22.553 1.00 45.41 194 GLN A CA 1
ATOM 1537 C C . GLN A 1 194 ? 61.696 18.289 -23.977 1.00 45.41 194 GLN A C 1
ATOM 1539 O O . GLN A 1 194 ? 60.579 18.257 -24.492 1.00 45.41 194 GLN A O 1
ATOM 1544 N N . SER A 1 195 ? 62.772 18.775 -24.591 1.00 45.09 195 SER A N 1
ATOM 1545 C CA . SER A 1 195 ? 62.893 18.916 -26.034 1.00 45.09 195 SER A CA 1
ATOM 1546 C C . SER A 1 195 ? 62.495 17.591 -26.686 1.00 45.09 195 SER A C 1
ATOM 1548 O O . SER A 1 195 ? 63.299 16.665 -26.785 1.00 45.09 195 SER A O 1
ATOM 1550 N N . ARG A 1 196 ? 61.237 17.463 -27.115 1.00 48.12 196 ARG A N 1
ATOM 1551 C CA . ARG A 1 196 ? 60.848 16.413 -28.054 1.00 48.12 196 ARG A CA 1
ATOM 1552 C C . ARG A 1 196 ? 61.288 16.870 -29.433 1.00 48.12 196 ARG A C 1
ATOM 1554 O O . ARG A 1 196 ? 60.679 17.750 -30.033 1.00 48.12 196 ARG A O 1
ATOM 1561 N N . ASN A 1 197 ? 62.383 16.266 -29.881 1.00 42.44 197 ASN A N 1
ATOM 1562 C CA . ASN A 1 197 ? 62.859 16.256 -31.257 1.00 42.44 197 ASN A CA 1
ATOM 1563 C C . ASN A 1 197 ? 61.689 16.125 -32.247 1.00 42.44 197 ASN A C 1
ATOM 1565 O O . ASN A 1 197 ? 61.149 15.036 -32.434 1.00 42.44 197 ASN A O 1
ATOM 1569 N N . TYR A 1 198 ? 61.361 17.206 -32.953 1.00 41.28 198 TYR A N 1
ATOM 1570 C CA . TYR A 1 198 ? 60.601 17.159 -34.204 1.00 41.28 198 TYR A CA 1
ATOM 1571 C C . TYR A 1 198 ? 61.543 16.785 -35.356 1.00 41.28 198 TYR A C 1
ATOM 1573 O O . TYR A 1 198 ? 61.721 17.546 -36.298 1.00 41.28 198 TYR A O 1
ATOM 1581 N N . GLN A 1 199 ? 62.225 15.640 -35.255 1.00 47.03 199 GLN A N 1
ATOM 1582 C CA . GLN A 1 199 ? 63.129 15.169 -36.313 1.00 47.03 199 GLN A CA 1
ATOM 1583 C C . GLN A 1 199 ? 63.479 13.684 -36.166 1.00 47.03 199 GLN A C 1
ATOM 1585 O O . GLN A 1 199 ? 64.636 13.287 -36.196 1.00 47.03 199 GLN A O 1
ATOM 1590 N N . GLN A 1 200 ? 62.470 12.826 -35.997 1.00 43.59 200 GLN A N 1
ATOM 1591 C CA . GLN A 1 200 ? 62.670 11.382 -36.152 1.00 43.59 200 GLN A CA 1
ATOM 1592 C C . GLN A 1 200 ? 61.358 10.679 -36.494 1.00 43.59 200 GLN A C 1
ATOM 1594 O O . GLN A 1 200 ? 60.744 10.036 -35.653 1.00 43.59 200 GLN A O 1
ATOM 1599 N N . GLN A 1 201 ? 60.895 10.855 -37.735 1.00 40.75 201 GLN A N 1
ATOM 1600 C CA . GLN A 1 201 ? 59.934 9.934 -38.366 1.00 40.75 201 GLN A CA 1
ATOM 1601 C C . GLN A 1 201 ? 59.886 10.038 -39.905 1.00 40.75 201 GLN A C 1
ATOM 1603 O O . GLN A 1 201 ? 58.966 9.529 -40.533 1.00 40.75 201 GLN A O 1
ATOM 1608 N N . GLN A 1 202 ? 60.905 10.633 -40.538 1.00 43.47 202 GLN A N 1
ATOM 1609 C CA . GLN A 1 202 ? 61.114 10.547 -41.989 1.00 43.47 202 GLN A CA 1
ATOM 1610 C C . GLN A 1 202 ? 62.247 9.562 -42.311 1.00 43.47 202 GLN A C 1
ATOM 1612 O O . GLN A 1 202 ? 63.265 9.968 -42.850 1.00 43.47 202 GLN A O 1
ATOM 1617 N N . SER A 1 203 ? 62.113 8.287 -41.938 1.00 41.88 203 SER A N 1
ATOM 1618 C CA . SER A 1 203 ? 62.926 7.198 -42.516 1.00 41.88 203 SER A CA 1
ATOM 1619 C C . SER A 1 203 ? 62.540 5.850 -41.908 1.00 41.88 203 SER A C 1
ATOM 1621 O O . SER A 1 203 ? 63.184 5.392 -40.966 1.00 41.88 203 SER A O 1
ATOM 1623 N N . SER A 1 204 ? 61.467 5.237 -42.414 1.00 34.62 204 SER A N 1
ATOM 1624 C CA . SER A 1 204 ? 61.327 3.775 -42.592 1.00 34.62 204 SER A CA 1
ATOM 1625 C C . SER A 1 204 ? 59.938 3.447 -43.149 1.00 34.62 204 SER A C 1
ATOM 1627 O O . SER A 1 204 ? 59.052 2.933 -42.477 1.00 34.62 204 SER A O 1
ATOM 1629 N N . THR A 1 205 ? 59.750 3.750 -44.430 1.00 41.16 205 THR A N 1
ATOM 1630 C CA . THR A 1 205 ? 58.864 2.970 -45.292 1.00 41.16 205 THR A CA 1
ATOM 1631 C C . THR A 1 205 ? 59.661 1.765 -45.789 1.00 41.16 205 THR A C 1
ATOM 1633 O O . THR A 1 205 ? 60.682 1.950 -46.448 1.00 41.16 205 THR A O 1
ATOM 1636 N N . SER A 1 206 ? 59.248 0.539 -45.456 1.00 34.78 206 SER A N 1
ATOM 1637 C CA . SER A 1 206 ? 59.285 -0.628 -46.362 1.00 34.78 206 SER A CA 1
ATOM 1638 C C . SER A 1 206 ? 58.902 -1.939 -45.658 1.00 34.78 206 SER A C 1
ATOM 1640 O O . SER A 1 206 ? 59.548 -2.371 -44.713 1.00 34.78 206 SER A O 1
ATOM 1642 N N . THR A 1 207 ? 57.872 -2.567 -46.235 1.00 36.41 207 THR A N 1
ATOM 1643 C CA . THR A 1 207 ? 57.781 -4.006 -46.539 1.00 36.41 207 THR A CA 1
ATOM 1644 C C . THR A 1 207 ? 57.563 -4.998 -45.393 1.00 36.41 207 THR A C 1
ATOM 1646 O O . THR A 1 207 ? 58.451 -5.259 -44.599 1.00 36.41 207 THR A O 1
ATOM 1649 N N . THR A 1 208 ? 56.393 -5.643 -45.404 1.00 37.66 208 THR A N 1
ATOM 1650 C CA . THR A 1 208 ? 56.204 -7.114 -45.376 1.00 37.66 208 THR A CA 1
ATOM 1651 C C . THR A 1 208 ? 54.721 -7.374 -45.688 1.00 37.66 208 THR A C 1
ATOM 1653 O O . THR A 1 208 ? 53.832 -6.902 -44.994 1.00 37.66 208 THR A O 1
ATOM 1656 N N . ASP A 1 209 ? 54.406 -7.743 -46.924 1.00 30.88 209 ASP A N 1
ATOM 1657 C CA . ASP A 1 209 ? 54.302 -9.117 -47.434 1.00 30.88 209 ASP A CA 1
ATOM 1658 C C . ASP A 1 209 ? 53.036 -9.858 -46.980 1.00 30.88 209 ASP A C 1
ATOM 1660 O O . ASP A 1 209 ? 52.923 -10.389 -45.879 1.00 30.88 209 ASP A O 1
ATOM 1664 N N . ASN A 1 210 ? 52.111 -9.937 -47.940 1.00 43.81 210 ASN A N 1
ATOM 1665 C CA . ASN A 1 210 ? 51.072 -10.947 -48.050 1.00 43.81 210 ASN A CA 1
ATOM 1666 C C . ASN A 1 210 ? 51.649 -12.354 -47.856 1.00 43.81 210 ASN A C 1
ATOM 1668 O O . ASN A 1 210 ? 52.587 -12.728 -48.561 1.00 43.81 210 ASN A 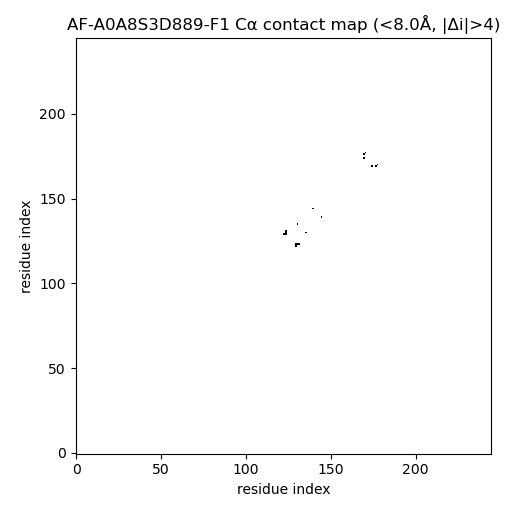O 1
ATOM 1672 N N . LYS A 1 211 ? 50.992 -13.178 -47.032 1.00 35.62 211 LYS A N 1
ATOM 1673 C CA . LYS A 1 211 ? 50.896 -14.628 -47.256 1.00 35.62 211 LYS A CA 1
ATOM 1674 C C . LYS A 1 211 ? 49.718 -15.235 -46.491 1.00 35.62 211 LYS A C 1
ATOM 1676 O O . LYS A 1 211 ? 49.709 -15.301 -45.271 1.00 35.62 211 LYS A O 1
ATOM 1681 N N . SER A 1 212 ? 48.735 -15.634 -47.290 1.00 37.44 212 SER A N 1
ATOM 1682 C CA . SER A 1 212 ? 47.923 -16.852 -47.249 1.00 37.44 212 SER A CA 1
ATOM 1683 C C . SER A 1 212 ? 47.686 -17.598 -45.928 1.00 37.44 212 SER A C 1
ATOM 1685 O O . SER A 1 212 ? 48.598 -18.094 -45.274 1.00 37.44 212 SER A O 1
ATOM 1687 N N . VAL A 1 213 ? 46.388 -17.808 -45.701 1.00 38.97 213 VAL A N 1
ATOM 1688 C CA . VAL A 1 213 ? 45.702 -18.835 -44.897 1.00 38.97 213 VAL A CA 1
ATOM 1689 C C . VAL A 1 213 ? 46.291 -20.248 -45.113 1.00 38.97 213 VAL A C 1
ATOM 1691 O O . VAL A 1 213 ? 46.748 -20.558 -46.218 1.00 38.97 213 VAL A O 1
ATOM 1694 N N . PRO A 1 214 ? 46.200 -21.139 -44.105 1.00 42.88 214 PRO A N 1
ATOM 1695 C CA . PRO A 1 214 ? 45.315 -22.291 -44.288 1.00 42.88 214 PRO A CA 1
ATOM 1696 C C . PRO A 1 214 ? 44.353 -22.511 -43.108 1.00 42.88 214 PRO A C 1
ATOM 1698 O O . PRO A 1 214 ? 44.661 -22.250 -41.948 1.00 42.88 214 PRO A O 1
ATOM 1701 N N . ALA A 1 215 ? 43.164 -22.987 -43.469 1.00 43.19 215 ALA A N 1
ATOM 1702 C CA . ALA A 1 215 ? 42.072 -23.393 -42.601 1.00 43.19 215 ALA A CA 1
ATOM 1703 C C . ALA A 1 215 ? 42.333 -24.755 -41.935 1.00 43.19 215 ALA A C 1
ATOM 1705 O O . ALA A 1 215 ? 43.015 -25.580 -42.538 1.00 43.19 215 ALA A O 1
ATOM 1706 N N . GLN A 1 216 ? 41.724 -24.951 -40.755 1.00 34.72 216 GLN A N 1
ATOM 1707 C CA . GLN A 1 216 ? 41.319 -26.185 -40.029 1.00 34.72 216 GLN A CA 1
ATOM 1708 C C . GLN A 1 216 ? 41.288 -25.802 -38.527 1.00 34.72 216 GLN A C 1
ATOM 1710 O O . GLN A 1 216 ? 42.204 -25.134 -38.067 1.00 34.72 216 GLN A O 1
ATOM 1715 N N . ASP A 1 217 ? 40.282 -26.053 -37.687 1.00 32.12 217 ASP A N 1
ATOM 1716 C CA . ASP A 1 217 ? 39.198 -27.031 -37.687 1.00 32.12 217 ASP A CA 1
ATOM 1717 C C . ASP A 1 217 ? 37.981 -26.518 -36.891 1.00 32.12 217 ASP A C 1
ATOM 1719 O O . ASP A 1 217 ? 38.092 -25.711 -35.966 1.00 32.12 217 ASP A O 1
ATOM 1723 N N . LEU A 1 218 ? 36.812 -27.042 -37.265 1.00 45.38 218 LEU A N 1
ATOM 1724 C CA . LEU A 1 218 ? 35.535 -26.952 -36.559 1.00 45.38 218 LEU A CA 1
ATOM 1725 C C . LEU A 1 218 ? 35.523 -27.814 -35.280 1.00 45.38 218 LEU A C 1
ATOM 1727 O O . LEU A 1 218 ? 35.807 -29.005 -35.350 1.00 45.38 218 LEU A O 1
ATOM 1731 N N . ALA A 1 219 ? 35.000 -27.261 -34.181 1.00 35.47 219 ALA A N 1
ATOM 1732 C CA . ALA A 1 219 ? 34.158 -27.960 -33.192 1.00 35.47 219 ALA A CA 1
ATOM 1733 C C . ALA A 1 219 ? 33.413 -26.888 -32.362 1.00 35.47 219 ALA A C 1
ATOM 1735 O O . ALA A 1 219 ? 34.037 -26.089 -31.675 1.00 35.47 219 ALA A O 1
ATOM 1736 N N . MET A 1 220 ? 32.133 -26.613 -32.636 1.00 36.44 220 MET A N 1
ATOM 1737 C CA . MET A 1 220 ? 30.964 -27.187 -31.943 1.00 36.44 220 MET A CA 1
ATOM 1738 C C . MET A 1 220 ? 30.995 -27.016 -30.410 1.00 36.44 220 MET A C 1
ATOM 1740 O O . MET A 1 220 ? 31.683 -27.746 -29.713 1.00 36.44 220 MET A O 1
ATOM 1744 N N . THR A 1 221 ? 30.188 -26.043 -29.954 1.00 39.88 221 THR A N 1
ATOM 1745 C CA . THR A 1 221 ? 29.224 -26.101 -28.829 1.00 39.88 221 THR A CA 1
ATOM 1746 C C . THR A 1 221 ? 29.630 -26.769 -27.514 1.00 39.88 221 THR A C 1
ATOM 1748 O O . THR A 1 221 ? 29.855 -27.969 -27.499 1.00 39.88 221 THR A O 1
ATOM 1751 N N . GLU A 1 222 ? 29.491 -26.040 -26.395 1.00 42.34 222 GLU A N 1
ATOM 1752 C CA . GLU A 1 222 ? 28.565 -26.397 -25.297 1.00 42.34 222 GLU A CA 1
ATOM 1753 C C . GLU A 1 222 ? 28.434 -25.274 -24.229 1.00 42.34 222 GLU A C 1
ATOM 1755 O O . GLU A 1 222 ? 29.205 -24.312 -24.265 1.00 42.34 222 GLU A O 1
ATOM 1760 N N . PRO A 1 223 ? 27.389 -25.307 -23.367 1.00 47.34 223 PRO A N 1
ATOM 1761 C CA . PRO A 1 223 ? 26.667 -24.116 -22.930 1.00 47.34 223 PRO A CA 1
ATOM 1762 C C . PRO A 1 223 ? 27.043 -23.577 -21.541 1.00 47.34 223 PRO A C 1
ATOM 1764 O O . PRO A 1 223 ? 27.756 -24.177 -20.739 1.00 47.34 223 PRO A O 1
ATOM 1767 N N . ILE A 1 224 ? 26.471 -22.403 -21.280 1.00 40.53 224 ILE A N 1
ATOM 1768 C CA . ILE A 1 224 ? 26.445 -21.643 -20.031 1.00 40.53 224 ILE A CA 1
ATOM 1769 C C . ILE A 1 224 ? 25.939 -22.523 -18.874 1.00 40.53 224 ILE A C 1
ATOM 1771 O O . ILE A 1 224 ? 24.800 -22.985 -18.893 1.00 40.53 224 ILE A O 1
ATOM 1775 N N . LYS A 1 225 ? 26.763 -22.700 -17.833 1.00 36.12 225 LYS A N 1
ATOM 1776 C CA . LYS A 1 225 ? 26.301 -23.154 -16.514 1.00 36.12 225 LYS A CA 1
ATOM 1777 C C . LYS A 1 225 ? 25.728 -21.963 -15.754 1.00 36.12 225 LYS A C 1
ATOM 1779 O O . LYS A 1 225 ? 26.472 -21.150 -15.213 1.00 36.12 225 LYS A O 1
ATOM 1784 N N . SER A 1 226 ? 24.408 -21.892 -15.701 1.00 41.59 226 SER A N 1
ATOM 1785 C CA . SER A 1 226 ? 23.664 -21.090 -14.735 1.00 41.59 226 SER A CA 1
ATOM 1786 C C . SER A 1 226 ? 22.692 -22.011 -14.011 1.00 41.59 226 SER A C 1
ATOM 1788 O O . SER A 1 226 ? 21.515 -22.032 -14.335 1.00 41.59 226 SER A O 1
ATOM 1790 N N . ASP A 1 227 ? 23.216 -22.778 -13.061 1.00 38.97 227 ASP A N 1
ATOM 1791 C CA . ASP A 1 227 ? 22.436 -23.483 -12.052 1.00 38.97 227 ASP A CA 1
ATOM 1792 C C . ASP A 1 227 ? 23.206 -23.386 -10.740 1.00 38.97 227 ASP A C 1
ATOM 1794 O O . ASP A 1 227 ? 24.300 -23.929 -10.620 1.00 38.97 227 ASP A O 1
ATOM 1798 N N . GLU A 1 228 ? 22.660 -22.600 -9.815 1.00 43.69 228 GLU A N 1
ATOM 1799 C CA . GLU A 1 228 ? 22.575 -22.854 -8.373 1.00 43.69 228 GLU A CA 1
ATOM 1800 C C . GLU A 1 228 ? 22.217 -21.533 -7.688 1.00 43.69 228 GLU A C 1
ATOM 1802 O O . GLU A 1 228 ? 23.067 -20.670 -7.505 1.00 43.69 228 GLU A O 1
ATOM 1807 N N . LEU A 1 229 ? 20.927 -21.360 -7.379 1.00 43.75 229 LEU A N 1
ATOM 1808 C CA . LEU A 1 229 ? 20.391 -20.708 -6.171 1.00 43.75 229 LEU A CA 1
ATOM 1809 C C . LEU A 1 229 ? 18.854 -20.693 -6.258 1.00 43.75 229 LEU A C 1
ATOM 1811 O O . LEU A 1 229 ? 18.203 -19.659 -6.375 1.00 43.75 229 LEU A O 1
ATOM 1815 N N . SER A 1 230 ? 18.250 -21.879 -6.195 1.00 47.25 230 SER A N 1
ATOM 1816 C CA . SER A 1 230 ? 16.856 -22.024 -5.764 1.00 47.25 230 SER A CA 1
ATOM 1817 C C . SER A 1 230 ? 16.663 -23.354 -5.035 1.00 47.25 230 SER A C 1
ATOM 1819 O O . SER A 1 230 ? 16.207 -24.338 -5.597 1.00 47.25 230 SER A O 1
ATOM 1821 N N . SER A 1 231 ? 17.026 -23.392 -3.751 1.00 40.41 231 SER A N 1
ATOM 1822 C CA . SER A 1 231 ? 16.385 -24.293 -2.786 1.00 40.41 231 SER A CA 1
ATOM 1823 C C . SER A 1 231 ? 16.705 -23.850 -1.357 1.00 40.41 231 SER A C 1
ATOM 1825 O O . SER A 1 231 ? 17.681 -24.285 -0.753 1.00 40.41 231 SER A O 1
ATOM 1827 N N . SER A 1 232 ? 15.884 -22.953 -0.808 1.00 39.12 232 SER A N 1
ATOM 1828 C CA . SER A 1 232 ? 15.690 -22.894 0.642 1.00 39.12 232 SER A CA 1
ATOM 1829 C C . SER A 1 232 ? 14.311 -23.467 0.919 1.00 39.12 232 SER A C 1
ATOM 1831 O O . SER A 1 232 ? 13.284 -22.895 0.551 1.00 39.12 232 SER A O 1
ATOM 1833 N N . ALA A 1 233 ? 14.327 -24.665 1.489 1.00 43.41 233 ALA A N 1
ATOM 1834 C CA . ALA A 1 233 ? 13.170 -25.420 1.910 1.00 43.41 233 ALA A CA 1
ATOM 1835 C C . ALA A 1 233 ? 12.365 -24.626 2.950 1.00 43.41 233 ALA A C 1
ATOM 1837 O O . ALA A 1 233 ? 12.793 -24.458 4.090 1.00 43.41 233 ALA A O 1
ATOM 1838 N N . ILE A 1 234 ? 11.165 -24.182 2.575 1.00 42.84 234 ILE A N 1
ATOM 1839 C CA . ILE A 1 234 ? 10.149 -23.787 3.550 1.00 42.84 234 ILE A CA 1
ATOM 1840 C C . ILE A 1 234 ? 9.448 -25.069 3.994 1.00 42.84 234 ILE A C 1
ATOM 1842 O O . ILE A 1 234 ? 8.636 -25.654 3.273 1.00 42.84 234 ILE A O 1
ATOM 1846 N N . SER A 1 235 ? 9.834 -25.515 5.186 1.00 40.88 235 SER A N 1
ATOM 1847 C CA . SER A 1 235 ? 9.165 -26.548 5.967 1.00 40.88 235 SER A CA 1
ATOM 1848 C C . SER A 1 235 ? 7.665 -26.255 6.058 1.00 40.88 235 SER A C 1
ATOM 1850 O O . SER A 1 235 ? 7.255 -25.191 6.521 1.00 40.88 235 SER A O 1
ATOM 1852 N N . LYS A 1 236 ? 6.837 -27.201 5.610 1.00 45.25 236 LYS A N 1
ATOM 1853 C CA . LYS A 1 236 ? 5.409 -27.231 5.933 1.00 45.25 236 LYS A CA 1
ATOM 1854 C C . LYS A 1 236 ? 5.265 -27.795 7.347 1.00 45.25 236 LYS A C 1
ATOM 1856 O O . LYS A 1 236 ? 5.311 -29.008 7.526 1.00 45.25 236 LYS A O 1
ATOM 1861 N N . GLU A 1 237 ? 5.084 -26.926 8.335 1.00 50.19 237 GLU A N 1
ATOM 1862 C CA . GLU A 1 237 ? 4.532 -27.317 9.637 1.00 50.19 237 GLU A CA 1
ATOM 1863 C C . GLU A 1 237 ? 2.994 -27.399 9.550 1.00 50.19 237 GLU A C 1
ATOM 1865 O O . GLU A 1 237 ? 2.370 -26.515 8.957 1.00 50.19 237 GLU A O 1
ATOM 1870 N N . PRO A 1 238 ? 2.350 -28.440 10.112 1.00 52.47 238 PRO A N 1
ATOM 1871 C CA . PRO A 1 238 ? 0.896 -28.554 10.124 1.00 52.47 238 PRO A CA 1
ATOM 1872 C C . PRO A 1 238 ? 0.279 -27.680 11.228 1.00 52.47 238 PRO A C 1
ATOM 1874 O O . PRO A 1 238 ? 0.595 -27.810 12.412 1.00 52.47 238 PRO A O 1
ATOM 1877 N N . ALA A 1 239 ? -0.642 -26.807 10.822 1.00 48.53 239 ALA A N 1
ATOM 1878 C CA . ALA A 1 239 ? -1.346 -25.826 11.644 1.00 48.53 239 ALA A CA 1
ATOM 1879 C C . ALA A 1 239 ? -2.507 -26.422 12.474 1.00 48.53 239 ALA A C 1
ATOM 1881 O O . ALA A 1 239 ? -3.627 -25.936 12.385 1.00 48.53 239 ALA A O 1
ATOM 1882 N N . ASP A 1 240 ? -2.248 -27.445 13.298 1.00 51.97 240 ASP A N 1
ATOM 1883 C CA . ASP A 1 240 ? -3.309 -28.186 14.017 1.00 51.97 240 ASP A CA 1
ATOM 1884 C C . ASP A 1 240 ? -3.132 -28.270 15.549 1.00 51.97 240 ASP A C 1
ATOM 1886 O O . ASP A 1 240 ? -3.592 -29.213 16.192 1.00 51.97 240 ASP A O 1
ATOM 1890 N N . LYS A 1 241 ? -2.474 -27.292 16.191 1.00 54.44 241 LYS A N 1
ATOM 1891 C CA . LYS A 1 241 ? -2.219 -27.353 17.652 1.00 54.44 241 LYS A CA 1
ATOM 1892 C C . LYS A 1 241 ? -2.838 -26.283 18.547 1.00 54.44 241 LYS A C 1
ATOM 1894 O O . LYS A 1 241 ? -2.650 -26.365 19.755 1.00 54.44 241 LYS A O 1
ATOM 1899 N N . TYR A 1 242 ? -3.654 -25.368 18.030 1.00 51.72 242 TYR A N 1
ATOM 1900 C CA . TYR A 1 242 ? -4.323 -24.367 18.876 1.00 51.72 242 TYR A CA 1
ATOM 1901 C C . TYR A 1 242 ? -5.836 -24.348 18.671 1.00 51.72 242 TYR A C 1
ATOM 1903 O O . TYR A 1 242 ? -6.425 -23.347 18.288 1.00 51.72 242 TYR A O 1
ATOM 1911 N N . CYS A 1 243 ? -6.463 -25.488 18.945 1.00 53.06 243 CYS A N 1
ATOM 1912 C CA . CYS A 1 243 ? -7.887 -25.587 19.258 1.00 53.06 243 CYS A CA 1
ATOM 1913 C C . CYS A 1 243 ? -8.073 -26.689 20.305 1.00 53.06 243 CYS A C 1
ATOM 1915 O O . CYS A 1 243 ? -8.496 -27.796 19.977 1.00 53.06 243 CYS A O 1
ATOM 1917 N N . ARG A 1 244 ? -7.700 -26.407 21.559 1.00 50.91 244 ARG A N 1
ATOM 1918 C CA . ARG A 1 244 ? -8.237 -27.079 22.753 1.00 50.91 244 ARG A CA 1
ATOM 1919 C C . ARG A 1 244 ? -7.835 -26.322 24.023 1.00 50.91 244 ARG A C 1
ATOM 1921 O O . ARG A 1 244 ? -6.642 -26.163 24.267 1.00 50.91 244 ARG A O 1
ATOM 1928 N N . LEU A 1 245 ? -8.874 -26.022 24.811 1.00 46.31 245 LEU A N 1
ATOM 1929 C CA . LEU A 1 245 ? -8.944 -25.400 26.144 1.00 46.31 245 LEU A CA 1
ATOM 1930 C C . LEU A 1 245 ? -9.010 -23.872 26.144 1.00 46.31 245 LEU A C 1
ATOM 1932 O O . LEU A 1 245 ? -7.957 -23.214 26.034 1.00 46.31 245 LEU A O 1
#

Solvent-accessible surface area (backbone atoms only — not comparable to full-atom values): 15200 Å² total; per-residue (Å²): 122,71,66,70,58,48,57,54,49,55,53,50,53,50,51,49,51,54,51,50,51,51,52,49,53,53,49,54,50,50,52,50,50,52,52,51,54,50,51,53,51,53,51,52,51,52,52,51,52,54,52,49,53,52,50,50,52,53,52,49,52,53,50,54,55,47,51,56,51,50,54,54,52,50,52,58,48,50,52,55,48,50,56,52,49,52,55,49,52,50,50,51,53,51,51,50,54,51,49,55,50,49,52,51,52,50,52,51,51,51,52,49,50,52,53,49,52,53,51,49,53,48,47,60,72,73,34,91,84,51,84,43,75,68,53,55,60,56,66,67,30,70,64,59,56,50,48,55,52,50,51,51,50,54,51,50,52,52,51,48,53,51,49,52,55,52,48,53,57,35,59,76,75,49,53,75,78,72,61,82,75,86,82,64,97,65,80,81,68,86,72,75,82,75,80,73,75,93,79,82,81,92,81,81,89,78,89,84,79,91,77,83,86,84,92,85,84,91,79,82,88,86,81,87,87,88,82,89,89,87,83,81,83,79,78,84,75,83,95,78,81,88,85,82,136

Secondary structure (DSSP, 8-state):
-HHHHHHHHHHHHHHHHHHHHHHHHHHHHHHHHHHHHHHHHHHHHHHHHHHHHHHHHHHHHHHHHHHHHHHHHHHHHHHHHHHHHHHHHHHHHHHHHHHHHHHHHHHHHHHHHHHHHHHHHHHHHH-TTS--HHHHHHHS-HHHHHHHHHHHHHHHHHHHHHHHHHHHHHHHH-GGGG-----S-------------S-S-SS-------------------------------------SS---

Mean predicted aligned error: 22.83 Å

Radius of gyration: 63.85 Å; Cα contacts (8 Å, |Δi|>4): 9; chains: 1; bounding box: 112×82×171 Å